Protein AF-A0A4Q3SC53-F1 (afdb_monomer_lite)

Radius of gyration: 25.21 Å; chains: 1; bounding box: 54×47×69 Å

pLDDT: mean 84.74, std 13.93, range [34.12, 98.69]

Secondary structure (DSSP, 8-state):
-EEEEEEEE-SS--HHHHHHHHHHHHHHHTT-EEEEEEEEGGG--SHHHHHHHHHHTT--HHHHHHHHHHHHHH--SEEEEEE-TTTT-THHHHHHHHTT--EEEEE-SSTTT-TTSS-EETTEE--HHHHTTSSHHHHHHTTTTT-HHHHHHHHHHHHHHHHT-HHHHH-SEEEESSHHHHHHHHHTT--GGGEEE---------------SS--EEEES--SGGGTHHHHHHHHTT--S-EEEE---TTTS-SEEEEEEEEEEETTS-EEEESS-GGG-SS----S-EEEETTSBTB-HHHHHHGGGPPTT-EEEEEE-GGGTTTTSPPTTSS--TT--EEEEEEEEEEEEPPPP-

Sequence (358 aa):
MKILIAHNKYRHRGGEDVVFEREAALLAEAGVDVHPYVRDSREIKDLGKKIKVAARLVYSRDEASKFAHILEIERPDLIHVHNYFPLLTPSIFAAAKAADVPVVHTLHNYRLFCANGLMLRNNANCDKCLQERTSLPSLKYGCYQNSRLRTLPVARMIQKNWLSGFLAENVNQFLCITDFAKKIFERAGIPSSQLTVKPNFSPDLGLLYSRDEHAHSIYLGRLSEEKGIRTLVEAWKGFSTPLIFVGDGPMADSGKVVSVKYTGKVLNGGWVDSNIDSTKQFQPHPMDPFEFLSGSQGAIVGMLEGVQKFKKGGKGNLYIPSSLAYGANPRPGGPVKANENLVFYIEVVDVKDLPQQP

Structure (mmCIF, N/CA/C/O backbone):
data_AF-A0A4Q3SC53-F1
#
_entry.id   AF-A0A4Q3SC53-F1
#
loop_
_atom_site.group_PDB
_atom_site.id
_atom_site.type_symbol
_atom_site.label_atom_id
_atom_site.label_alt_id
_atom_site.label_comp_id
_atom_site.label_asym_id
_atom_site.label_entity_id
_atom_site.label_seq_id
_atom_site.pdbx_PDB_ins_code
_atom_site.Cartn_x
_atom_site.Cartn_y
_atom_site.Cartn_z
_atom_site.occupancy
_atom_site.B_iso_or_equiv
_atom_site.auth_seq_id
_atom_site.auth_comp_id
_atom_site.auth_asym_id
_atom_site.auth_atom_id
_atom_site.pdbx_PDB_model_num
ATOM 1 N N . MET A 1 1 ? -26.430 -8.286 8.205 1.00 94.50 1 MET A N 1
ATOM 2 C CA . MET A 1 1 ? -25.165 -7.733 8.719 1.00 94.50 1 MET A CA 1
ATOM 3 C C . MET A 1 1 ? -24.788 -6.552 7.848 1.00 94.50 1 MET A C 1
ATOM 5 O O . MET A 1 1 ? -24.753 -6.719 6.632 1.00 94.50 1 MET A O 1
ATOM 9 N N . LYS A 1 2 ? -24.542 -5.393 8.453 1.00 98.19 2 LYS A N 1
ATOM 10 C CA . LYS A 1 2 ? -24.082 -4.171 7.799 1.00 98.19 2 LYS A CA 1
ATOM 11 C C . LYS A 1 2 ? -22.616 -3.912 8.133 1.00 98.19 2 LYS A C 1
ATOM 13 O O . LYS A 1 2 ? -22.242 -3.909 9.305 1.00 98.19 2 LYS A O 1
ATOM 18 N N . ILE A 1 3 ? -21.795 -3.666 7.116 1.00 98.44 3 ILE A N 1
ATOM 19 C CA . ILE A 1 3 ? -20.369 -3.364 7.264 1.00 98.44 3 ILE A CA 1
ATOM 20 C C . ILE A 1 3 ? -20.082 -1.957 6.757 1.00 98.44 3 ILE A C 1
ATOM 22 O O . ILE A 1 3 ? -20.309 -1.660 5.586 1.00 98.44 3 ILE A O 1
ATOM 26 N N . LEU A 1 4 ? -19.496 -1.116 7.610 1.00 98.44 4 LEU A N 1
ATOM 27 C CA . LEU A 1 4 ? -18.890 0.143 7.182 1.00 98.44 4 LEU A CA 1
ATOM 28 C C . LEU A 1 4 ? -17.424 -0.111 6.807 1.00 98.44 4 LEU A C 1
ATOM 30 O O . LEU A 1 4 ? -16.579 -0.326 7.679 1.00 98.44 4 LEU A O 1
ATOM 34 N N . ILE A 1 5 ? -17.104 -0.093 5.513 1.00 98.19 5 ILE A N 1
ATOM 35 C CA . ILE A 1 5 ? -15.745 -0.346 5.019 1.00 98.19 5 ILE A CA 1
ATOM 36 C C . ILE A 1 5 ? -14.997 0.978 4.811 1.00 98.19 5 ILE A C 1
ATOM 38 O O . ILE A 1 5 ? -15.388 1.818 4.002 1.00 98.19 5 ILE A O 1
ATOM 42 N N . ALA A 1 6 ? -13.918 1.199 5.562 1.00 97.44 6 ALA A N 1
ATOM 43 C CA . ALA A 1 6 ? -13.218 2.480 5.623 1.00 97.44 6 ALA A CA 1
ATOM 44 C C . ALA A 1 6 ? -11.853 2.441 4.922 1.00 97.44 6 ALA A C 1
ATOM 46 O O . ALA A 1 6 ? -11.005 1.586 5.206 1.00 97.44 6 ALA A O 1
ATOM 47 N N . HIS A 1 7 ? -11.602 3.413 4.038 1.00 96.44 7 HIS A N 1
ATOM 48 C CA . HIS A 1 7 ? -10.350 3.481 3.281 1.00 96.44 7 HIS A CA 1
ATOM 49 C C . HIS A 1 7 ? -9.920 4.900 2.926 1.00 96.44 7 HIS A C 1
ATOM 51 O O . HIS A 1 7 ? -10.687 5.726 2.437 1.00 96.44 7 HIS A O 1
ATOM 57 N N . ASN A 1 8 ? -8.637 5.176 3.107 1.00 92.06 8 ASN A N 1
ATOM 58 C CA . ASN A 1 8 ? -8.004 6.379 2.611 1.00 92.06 8 ASN A CA 1
ATOM 59 C C . ASN A 1 8 ? -7.332 6.083 1.261 1.00 92.06 8 ASN A C 1
ATOM 61 O O . ASN A 1 8 ? -6.276 5.445 1.218 1.00 92.06 8 ASN A O 1
ATOM 65 N N . LYS A 1 9 ? -7.881 6.624 0.169 1.00 85.69 9 LYS A N 1
ATOM 66 C CA . LYS A 1 9 ? -7.326 6.451 -1.180 1.00 85.69 9 LYS A CA 1
ATOM 67 C C . LYS A 1 9 ? -5.938 7.069 -1.302 1.00 85.69 9 LYS A C 1
ATOM 69 O O . LYS A 1 9 ? -5.690 8.215 -0.890 1.00 85.69 9 LYS A O 1
ATOM 74 N N . TYR A 1 10 ? -5.026 6.313 -1.904 1.00 74.38 10 TYR A N 1
ATOM 75 C CA . TYR A 1 10 ? -3.717 6.833 -2.275 1.00 74.38 10 TYR A CA 1
ATOM 76 C C . TYR A 1 10 ? -3.829 7.824 -3.432 1.00 74.38 10 TYR A C 1
ATOM 78 O O . TYR A 1 10 ? -4.790 7.843 -4.198 1.00 74.38 10 TYR A O 1
ATOM 86 N N . ARG A 1 11 ? -2.795 8.658 -3.585 1.00 69.06 11 ARG A N 1
ATOM 87 C CA . ARG A 1 11 ? -2.686 9.573 -4.728 1.00 69.06 11 ARG A CA 1
ATOM 88 C C . ARG A 1 11 ? -2.545 8.825 -6.060 1.00 69.06 11 ARG A C 1
ATOM 90 O O . ARG A 1 11 ? -3.027 9.311 -7.076 1.00 69.06 11 ARG A O 1
ATOM 97 N N . HIS A 1 12 ? -1.881 7.671 -6.033 1.00 70.25 12 HIS A N 1
ATOM 98 C CA . HIS A 1 12 ? -1.753 6.751 -7.159 1.00 70.25 12 HIS A CA 1
ATOM 99 C C . HIS A 1 12 ? -2.401 5.436 -6.758 1.00 70.25 12 HIS A C 1
ATOM 101 O O . HIS A 1 12 ? -2.097 4.937 -5.674 1.00 70.25 12 HIS A O 1
ATOM 107 N N . ARG A 1 13 ? -3.259 4.897 -7.625 1.00 77.94 13 ARG A N 1
ATOM 108 C CA . ARG A 1 13 ? -3.954 3.635 -7.378 1.00 77.94 13 ARG A CA 1
ATOM 109 C C . ARG A 1 13 ? -2.932 2.517 -7.168 1.00 77.94 13 ARG A C 1
ATOM 111 O O . ARG A 1 13 ? -2.053 2.320 -8.005 1.00 77.94 13 ARG A O 1
ATOM 118 N N . GLY A 1 14 ? -3.028 1.824 -6.042 1.00 80.56 14 GLY A N 1
ATOM 119 C CA . GLY A 1 14 ? -2.156 0.715 -5.668 1.00 80.56 14 GLY A CA 1
ATOM 120 C C . GLY A 1 14 ? -2.930 -0.570 -5.387 1.00 80.56 14 GLY A C 1
ATOM 121 O O . GLY A 1 14 ? -4.155 -0.613 -5.478 1.00 80.56 14 GLY A O 1
ATOM 122 N N . GLY A 1 15 ? -2.201 -1.622 -5.004 1.00 85.31 15 GLY A N 1
ATOM 123 C CA . GLY A 1 15 ? -2.801 -2.911 -4.645 1.00 85.31 15 GLY A CA 1
ATOM 124 C C . GLY A 1 15 ? -3.806 -2.807 -3.493 1.00 85.31 15 GLY A C 1
ATOM 125 O O . GLY A 1 15 ? -4.833 -3.467 -3.537 1.00 85.31 15 GLY A O 1
ATOM 126 N N . GLU A 1 16 ? -3.566 -1.924 -2.517 1.00 90.12 16 GLU A N 1
ATOM 127 C CA . GLU A 1 16 ? -4.484 -1.709 -1.385 1.00 90.12 16 GLU A CA 1
ATOM 128 C C . GLU A 1 16 ? -5.848 -1.168 -1.838 1.00 90.12 16 GLU A C 1
ATOM 130 O O . GLU A 1 16 ? -6.875 -1.606 -1.327 1.00 90.12 16 GLU A O 1
ATOM 135 N N . ASP A 1 17 ? -5.867 -0.257 -2.823 1.00 90.94 17 ASP A N 1
ATOM 136 C CA . ASP A 1 17 ? -7.112 0.281 -3.386 1.00 90.94 17 ASP A CA 1
ATOM 137 C C . ASP A 1 17 ? -7.890 -0.815 -4.130 1.00 90.94 17 ASP A C 1
ATOM 139 O O . ASP A 1 17 ? -9.104 -0.920 -3.980 1.00 90.94 17 ASP A O 1
ATOM 143 N N . VAL A 1 18 ? -7.187 -1.669 -4.887 1.00 91.75 18 VAL A N 1
ATOM 144 C CA . VAL A 1 18 ? -7.801 -2.802 -5.600 1.00 91.75 18 VAL A CA 1
ATOM 145 C C . VAL A 1 18 ? -8.379 -3.818 -4.618 1.00 91.75 18 VAL A C 1
ATOM 147 O O . VAL A 1 18 ? -9.499 -4.273 -4.815 1.00 91.75 18 VAL A O 1
ATOM 150 N N . VAL A 1 19 ? -7.651 -4.163 -3.552 1.00 94.31 19 VAL A N 1
ATOM 151 C CA . VAL A 1 19 ? -8.145 -5.111 -2.542 1.00 94.31 19 VAL A CA 1
ATOM 152 C C . VAL A 1 19 ? -9.351 -4.537 -1.802 1.00 94.31 19 VAL A C 1
ATOM 154 O O . VAL A 1 19 ? -10.316 -5.260 -1.608 1.00 94.31 19 VAL A O 1
ATOM 157 N N . PHE A 1 20 ? -9.340 -3.250 -1.438 1.00 95.62 20 PHE A N 1
ATOM 158 C CA . PHE A 1 20 ? -10.507 -2.584 -0.847 1.00 95.62 20 PHE A CA 1
ATOM 159 C C . PHE A 1 20 ? -11.748 -2.684 -1.750 1.00 95.62 20 PHE A C 1
ATOM 161 O O . PHE A 1 20 ? -12.807 -3.110 -1.298 1.00 95.62 20 PHE A O 1
ATOM 168 N N . GLU A 1 21 ? -11.610 -2.339 -3.035 1.00 94.62 21 GLU A N 1
ATOM 169 C CA . GLU A 1 21 ? -12.711 -2.398 -4.006 1.00 94.62 21 GLU A CA 1
ATOM 170 C C . GLU A 1 21 ? -13.226 -3.833 -4.197 1.00 94.62 21 GLU A C 1
ATOM 172 O O . GLU A 1 21 ? -14.434 -4.061 -4.248 1.00 94.62 21 GLU A O 1
ATOM 177 N N . ARG A 1 22 ? -12.315 -4.810 -4.282 1.00 94.44 22 ARG A N 1
ATOM 178 C CA . ARG A 1 22 ? -12.665 -6.222 -4.476 1.00 94.44 22 ARG A CA 1
ATOM 179 C C . ARG A 1 22 ? -13.285 -6.855 -3.240 1.00 94.44 22 ARG A C 1
ATOM 181 O O . ARG A 1 22 ? -14.188 -7.664 -3.393 1.00 94.44 22 ARG A O 1
ATOM 188 N N . GLU A 1 23 ? -12.838 -6.487 -2.045 1.00 95.94 23 GLU A N 1
ATOM 189 C CA . GLU A 1 23 ? -13.430 -6.969 -0.794 1.00 95.94 23 GLU A CA 1
ATOM 190 C C . GLU A 1 23 ? -14.851 -6.447 -0.633 1.00 95.94 23 GLU A C 1
ATOM 192 O O . GLU A 1 23 ? -15.758 -7.230 -0.372 1.00 95.94 23 GLU A O 1
ATOM 197 N N . ALA A 1 24 ? -15.060 -5.147 -0.864 1.00 96.31 24 ALA A N 1
ATOM 198 C CA . ALA A 1 24 ? -16.390 -4.556 -0.811 1.00 96.31 24 ALA A CA 1
ATOM 199 C C . ALA A 1 24 ? -17.350 -5.237 -1.800 1.00 96.31 24 ALA A C 1
ATOM 201 O O . ALA A 1 24 ? -18.473 -5.571 -1.429 1.00 96.31 24 ALA A O 1
ATOM 2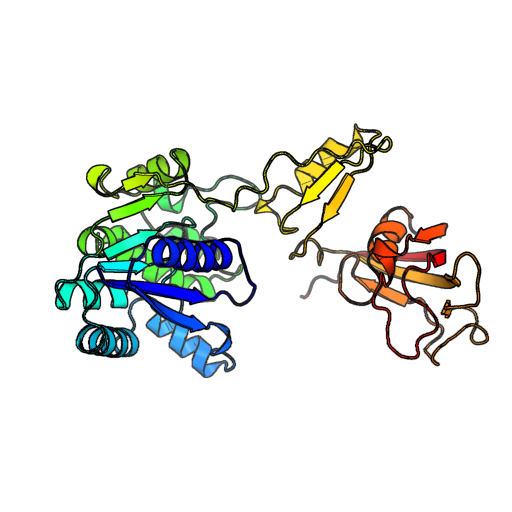02 N N . ALA A 1 25 ? -16.891 -5.484 -3.033 1.00 95.25 25 ALA A N 1
ATOM 203 C CA . ALA A 1 25 ? -17.677 -6.182 -4.046 1.00 95.25 25 ALA A CA 1
ATOM 204 C C . ALA A 1 25 ? -17.991 -7.631 -3.641 1.00 95.25 25 ALA A C 1
ATOM 206 O O . ALA A 1 25 ? -19.149 -8.027 -3.680 1.00 95.25 25 ALA A O 1
ATOM 207 N N . LEU A 1 26 ? -16.991 -8.393 -3.188 1.00 95.12 26 LEU A N 1
ATOM 208 C CA . LEU A 1 26 ? -17.166 -9.798 -2.810 1.00 95.12 26 LEU A CA 1
ATOM 209 C C . LEU A 1 26 ? -18.128 -9.964 -1.623 1.00 95.12 26 LEU A C 1
ATOM 211 O O . LEU A 1 26 ? -18.957 -10.869 -1.612 1.00 95.12 26 LEU A O 1
ATOM 215 N N . LEU A 1 27 ? -18.043 -9.076 -0.629 1.00 95.94 27 LEU A N 1
ATOM 216 C CA . LEU A 1 27 ? -18.966 -9.057 0.506 1.00 95.94 27 LEU A CA 1
ATOM 217 C C . LEU A 1 27 ? -20.397 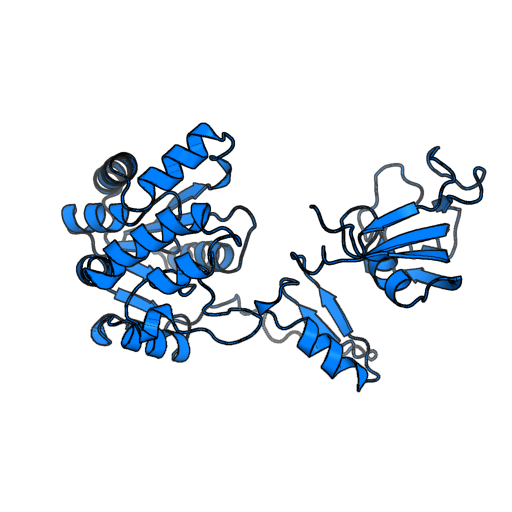-8.720 0.062 1.00 95.94 27 LEU A C 1
ATOM 219 O O . LEU A 1 27 ? -21.340 -9.384 0.492 1.00 95.94 27 LEU A O 1
ATOM 223 N N . ALA A 1 28 ? -20.560 -7.731 -0.820 1.00 96.62 28 ALA A N 1
ATOM 224 C CA . ALA A 1 28 ? -21.866 -7.369 -1.365 1.00 96.62 28 ALA A CA 1
ATOM 225 C C . ALA A 1 28 ? -22.478 -8.503 -2.209 1.00 96.62 28 ALA A C 1
ATOM 227 O O . ALA A 1 28 ? -23.660 -8.807 -2.060 1.00 96.62 28 ALA A O 1
ATOM 228 N N . GLU A 1 29 ? -21.676 -9.178 -3.039 1.00 95.44 29 GLU A N 1
ATOM 229 C CA . GLU A 1 29 ? -22.082 -10.366 -3.809 1.00 95.44 29 GLU A CA 1
ATOM 230 C C . GLU A 1 29 ? -22.521 -11.523 -2.898 1.00 95.44 29 GLU A C 1
ATOM 232 O O . GLU A 1 29 ? -23.449 -12.258 -3.232 1.00 95.44 29 GLU A O 1
ATOM 237 N N . ALA A 1 30 ? -21.915 -11.648 -1.716 1.00 95.94 30 ALA A N 1
ATOM 238 C CA . ALA A 1 30 ? -22.320 -12.600 -0.684 1.00 95.94 30 ALA A CA 1
ATOM 239 C C . ALA A 1 30 ? -23.562 -12.159 0.127 1.00 95.94 30 ALA A C 1
ATOM 241 O O . ALA A 1 30 ? -23.948 -12.843 1.076 1.00 95.94 30 ALA A O 1
ATOM 242 N N . GLY A 1 31 ? -24.195 -11.032 -0.220 1.00 97.06 31 GLY A N 1
ATOM 243 C CA . GLY A 1 31 ? -25.408 -10.526 0.429 1.00 97.06 31 GLY A CA 1
ATOM 244 C C . GLY A 1 31 ? -25.171 -9.708 1.704 1.00 97.06 31 GLY A C 1
ATOM 245 O O . GLY A 1 31 ? -26.109 -9.489 2.471 1.00 97.06 31 GLY A O 1
ATOM 246 N N . VAL A 1 32 ? -23.939 -9.259 1.960 1.00 98.06 32 VAL A N 1
ATOM 247 C CA . VAL A 1 32 ? -23.627 -8.345 3.070 1.00 98.06 32 VAL A CA 1
ATOM 248 C C . VAL A 1 32 ? -23.952 -6.905 2.664 1.00 98.06 32 VAL A C 1
ATOM 250 O O . VAL A 1 32 ? -23.633 -6.477 1.558 1.00 98.06 32 VAL A O 1
ATOM 253 N N . ASP A 1 33 ? -24.554 -6.130 3.567 1.00 97.94 33 ASP A N 1
ATOM 254 C CA . ASP A 1 33 ? -24.859 -4.715 3.326 1.00 97.94 33 ASP A CA 1
ATOM 255 C C . ASP A 1 33 ? -23.596 -3.860 3.546 1.00 97.94 33 ASP A C 1
ATOM 257 O O . ASP A 1 33 ? -23.226 -3.558 4.683 1.00 97.94 33 ASP A O 1
ATOM 261 N N . VAL A 1 34 ? -22.872 -3.538 2.469 1.00 98.19 34 VAL A N 1
ATOM 262 C CA . VAL A 1 34 ? -21.554 -2.879 2.523 1.00 98.19 34 VAL A CA 1
ATOM 263 C C . VAL A 1 34 ? -21.656 -1.388 2.202 1.00 98.19 34 VAL A C 1
ATOM 265 O O . VAL A 1 34 ? -22.012 -0.998 1.093 1.00 98.19 34 VAL A O 1
ATOM 268 N N . HIS A 1 35 ? -21.231 -0.551 3.148 1.00 97.56 35 HIS A N 1
ATOM 269 C CA . HIS A 1 35 ? -21.248 0.909 3.044 1.00 97.56 35 HIS A CA 1
ATOM 270 C C . HIS A 1 35 ? -19.815 1.458 3.033 1.00 97.56 35 HIS A C 1
ATOM 272 O O . HIS A 1 35 ? -19.102 1.332 4.030 1.00 97.56 35 HIS A O 1
ATOM 278 N N . PRO A 1 36 ? -19.329 2.045 1.926 1.00 96.31 36 PRO A N 1
ATOM 279 C CA . PRO A 1 36 ? -17.963 2.552 1.850 1.00 96.31 36 PRO A CA 1
ATOM 280 C C . PRO A 1 36 ? -17.814 3.957 2.455 1.00 96.31 36 PRO A C 1
ATOM 282 O O . PRO A 1 36 ? -18.439 4.912 2.001 1.00 96.31 36 PRO A O 1
ATOM 285 N N . TYR A 1 37 ? -16.881 4.119 3.397 1.00 95.31 37 TYR A N 1
ATOM 286 C CA . TYR A 1 37 ? -16.407 5.421 3.875 1.00 95.31 37 TYR A CA 1
ATOM 287 C C . TYR A 1 37 ? -15.000 5.714 3.347 1.00 95.31 37 TYR A C 1
ATOM 289 O O . TYR A 1 37 ? -13.997 5.185 3.837 1.00 95.31 37 TYR A O 1
ATOM 297 N N . VAL A 1 38 ? -14.912 6.570 2.326 1.00 92.38 38 VAL A N 1
ATOM 298 C CA . VAL A 1 38 ? -13.657 6.833 1.612 1.00 92.38 38 VAL A CA 1
ATOM 299 C C . VAL A 1 38 ? -13.212 8.281 1.758 1.00 92.38 38 VAL A C 1
ATOM 301 O O . VAL A 1 38 ? -13.980 9.208 1.519 1.00 92.38 38 VAL A O 1
ATOM 304 N N . ARG A 1 39 ? -11.927 8.478 2.067 1.00 87.38 39 ARG A N 1
ATOM 305 C CA . ARG A 1 39 ? -11.269 9.794 2.049 1.00 87.38 39 ARG A CA 1
ATOM 306 C C . ARG A 1 39 ? -10.207 9.859 0.967 1.00 87.38 39 ARG A C 1
ATOM 308 O O . ARG A 1 39 ? -9.466 8.897 0.769 1.00 87.38 39 ARG A O 1
ATOM 315 N N . ASP A 1 40 ? -10.114 10.991 0.272 1.00 77.38 40 ASP A N 1
ATOM 316 C CA . ASP A 1 40 ? -9.187 11.153 -0.846 1.00 77.38 40 ASP A CA 1
ATOM 317 C C . ASP A 1 40 ? -8.016 12.078 -0.496 1.00 77.38 40 ASP A C 1
ATOM 319 O O . ASP A 1 40 ? -8.169 13.276 -0.250 1.00 77.38 40 ASP A O 1
ATOM 323 N N . SER A 1 41 ? -6.798 11.534 -0.545 1.00 66.44 41 SER A N 1
ATOM 324 C CA . SER A 1 41 ? -5.569 12.297 -0.295 1.00 66.44 41 SER A CA 1
ATOM 325 C C . SER A 1 41 ? -5.345 13.446 -1.300 1.00 66.44 41 SER A C 1
ATOM 327 O O . SER A 1 41 ? -4.552 14.351 -1.028 1.00 66.44 41 SER A O 1
ATOM 329 N N . ARG A 1 42 ? -6.027 13.444 -2.457 1.00 59.66 42 ARG A N 1
ATOM 330 C CA . ARG A 1 42 ? -5.994 14.515 -3.473 1.00 59.66 42 ARG A CA 1
ATOM 331 C C . ARG A 1 42 ? -6.698 15.800 -3.021 1.00 59.66 42 ARG A C 1
ATOM 333 O O . ARG A 1 42 ? -6.489 16.846 -3.635 1.00 59.66 42 ARG A O 1
ATOM 340 N N . GLU A 1 43 ? -7.453 15.765 -1.920 1.00 55.56 43 GLU A N 1
ATOM 341 C CA . GLU A 1 43 ? -8.023 16.952 -1.258 1.00 55.56 43 GLU A CA 1
ATOM 342 C C . GLU A 1 43 ? -6.934 17.900 -0.698 1.00 55.56 43 GLU A C 1
ATOM 344 O O . GLU A 1 43 ? -7.184 19.085 -0.445 1.00 55.56 43 GLU A O 1
ATOM 349 N N . ILE A 1 44 ? -5.694 17.416 -0.541 1.00 59.47 44 ILE A N 1
ATOM 350 C CA . ILE A 1 44 ? -4.561 18.159 0.031 1.00 59.47 44 ILE A CA 1
ATOM 351 C C . ILE A 1 44 ? -3.795 18.927 -1.066 1.00 59.47 44 ILE A C 1
ATOM 353 O O . ILE A 1 44 ? -2.652 18.608 -1.401 1.00 59.47 44 ILE A O 1
ATOM 357 N N . LYS A 1 45 ? -4.419 19.959 -1.646 1.00 52.41 45 LYS A N 1
ATOM 358 C CA . LYS A 1 45 ? -3.785 20.784 -2.700 1.00 52.41 45 LYS A CA 1
ATOM 359 C C . LYS A 1 45 ? -2.879 21.905 -2.163 1.00 52.41 45 LYS A C 1
ATOM 361 O O . LYS A 1 45 ? -1.907 22.264 -2.816 1.00 52.41 45 LYS A O 1
ATOM 366 N N . ASP A 1 46 ? -3.146 22.403 -0.956 1.00 65.12 46 ASP A N 1
ATOM 367 C CA . ASP A 1 46 ? -2.531 23.619 -0.395 1.00 65.12 46 ASP A CA 1
ATOM 368 C C . ASP A 1 46 ? -1.442 23.309 0.659 1.00 65.12 46 ASP A C 1
ATOM 370 O O . ASP A 1 46 ? -1.580 22.378 1.458 1.00 65.12 46 ASP A O 1
ATOM 374 N N . LEU A 1 47 ? -0.367 24.104 0.684 1.00 59.84 47 LEU A N 1
ATOM 375 C CA . LEU A 1 47 ? 0.714 24.046 1.671 1.00 59.84 47 LEU A CA 1
ATOM 376 C C . LEU A 1 47 ? 0.203 24.230 3.113 1.00 59.84 47 LEU A C 1
ATOM 378 O O . LEU A 1 47 ? 0.610 23.475 3.998 1.00 59.84 47 LEU A O 1
ATOM 382 N N . GLY A 1 48 ? -0.751 25.138 3.348 1.00 62.94 48 GLY A N 1
ATOM 383 C CA . GLY A 1 48 ? -1.366 25.323 4.670 1.00 62.94 48 GLY A CA 1
ATOM 384 C C . GLY A 1 48 ? -2.167 24.094 5.117 1.00 62.94 48 GLY A C 1
ATOM 385 O O . GLY A 1 48 ? -2.093 23.657 6.271 1.00 62.94 48 GLY A O 1
ATOM 386 N N . LYS A 1 49 ? -2.864 23.445 4.174 1.00 67.56 49 LYS A N 1
ATOM 387 C CA . LYS A 1 49 ? -3.568 22.178 4.423 1.00 67.56 49 LYS A CA 1
ATOM 388 C C . LYS A 1 49 ? -2.593 21.030 4.708 1.00 67.56 49 LYS A C 1
ATOM 390 O O . LYS A 1 49 ? -2.892 20.212 5.572 1.00 67.56 49 LYS A O 1
ATOM 395 N N . LYS A 1 50 ? -1.415 20.983 4.071 1.00 69.69 50 LYS A N 1
ATOM 396 C CA . LYS A 1 50 ? -0.375 19.966 4.352 1.00 69.69 50 LYS A CA 1
ATOM 397 C C . LYS A 1 50 ? 0.143 20.046 5.788 1.00 69.69 50 LYS A C 1
ATOM 399 O O . LYS A 1 50 ? 0.252 19.011 6.441 1.00 69.69 50 LYS A O 1
ATOM 404 N N . ILE A 1 51 ? 0.406 21.253 6.294 1.00 71.69 51 ILE A N 1
ATOM 405 C CA . ILE A 1 51 ? 0.837 21.463 7.688 1.00 71.69 51 ILE A CA 1
ATOM 406 C C . ILE A 1 51 ? -0.267 21.016 8.654 1.00 71.69 51 ILE A C 1
ATOM 408 O O . ILE A 1 51 ? -0.009 20.280 9.606 1.00 71.69 51 ILE A O 1
ATOM 412 N N . LYS A 1 52 ? -1.521 21.385 8.368 1.00 74.25 52 LYS A N 1
ATOM 413 C CA . LYS A 1 52 ? -2.681 20.982 9.174 1.00 74.25 52 LYS A CA 1
ATOM 414 C C . LYS A 1 52 ? -2.875 19.461 9.204 1.00 74.25 52 LYS A C 1
ATOM 416 O O . LYS A 1 52 ? -3.152 18.907 10.264 1.00 74.25 52 LYS A O 1
ATOM 421 N N . VAL A 1 53 ? -2.706 18.782 8.067 1.00 76.06 53 VAL A N 1
ATOM 422 C CA . VAL A 1 53 ? -2.759 17.311 7.978 1.00 76.06 53 VAL A CA 1
ATOM 423 C C . VAL A 1 53 ? -1.624 16.678 8.781 1.00 76.06 53 VAL A C 1
ATOM 425 O O . VAL A 1 53 ? -1.878 15.769 9.564 1.00 76.06 53 VAL A O 1
ATOM 428 N N . ALA A 1 54 ? -0.397 17.193 8.666 1.00 78.75 54 ALA A N 1
ATOM 429 C CA . ALA A 1 54 ? 0.739 16.709 9.449 1.00 78.75 54 ALA A CA 1
ATOM 430 C C . ALA A 1 54 ? 0.493 16.822 10.964 1.00 78.75 54 ALA A C 1
ATOM 432 O O . ALA A 1 54 ? 0.752 15.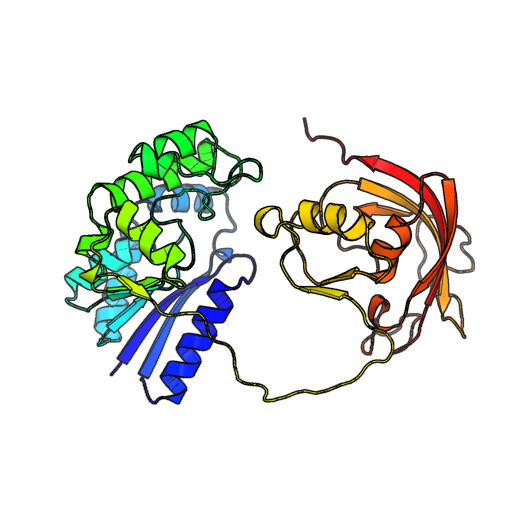870 11.698 1.00 78.75 54 ALA A O 1
ATOM 433 N N . ALA A 1 55 ? -0.065 17.944 11.429 1.00 79.06 55 ALA A N 1
ATOM 434 C CA . ALA A 1 55 ? -0.396 18.144 12.840 1.00 79.06 55 ALA A CA 1
ATOM 435 C C . ALA A 1 55 ? -1.506 17.196 13.336 1.00 79.06 55 ALA A C 1
ATOM 437 O O . ALA A 1 55 ? -1.470 16.734 14.475 1.00 79.06 55 ALA A O 1
ATOM 438 N N . ARG A 1 56 ? -2.483 16.883 12.476 1.00 86.00 56 ARG A N 1
ATOM 439 C CA . ARG A 1 56 ? -3.625 16.009 12.793 1.00 86.00 56 ARG A CA 1
ATOM 440 C C . ARG A 1 56 ? -3.322 14.521 12.663 1.00 86.00 56 ARG A C 1
ATOM 442 O O . ARG A 1 56 ? -4.089 13.717 13.173 1.00 86.00 56 ARG A O 1
ATOM 449 N N . LEU A 1 57 ? -2.208 14.152 12.034 1.00 87.94 57 LEU A N 1
ATOM 450 C CA . LEU A 1 57 ? -1.873 12.765 11.717 1.00 87.94 57 LEU A CA 1
ATOM 451 C C . LEU A 1 57 ? -1.853 11.839 12.941 1.00 87.94 57 LEU A C 1
ATOM 453 O O . LEU A 1 57 ? -2.242 10.679 12.857 1.00 87.94 57 LEU A O 1
ATOM 457 N N . VAL A 1 58 ? -1.404 12.360 14.086 1.00 87.19 58 VAL A N 1
ATOM 458 C CA . VAL A 1 58 ? -1.355 11.601 15.342 1.00 87.19 58 VAL A CA 1
ATOM 459 C C . VAL A 1 58 ? -2.762 11.261 15.836 1.00 87.19 58 VAL A C 1
ATOM 461 O O . VAL A 1 58 ? -2.968 10.163 16.349 1.00 87.19 58 VAL A O 1
ATOM 464 N N . TYR A 1 59 ? -3.693 12.213 15.720 1.00 89.50 59 TYR A N 1
ATOM 465 C CA . TYR A 1 59 ? -5.100 12.083 16.092 1.00 89.50 59 TYR A CA 1
ATOM 466 C C . TYR A 1 59 ? -5.899 13.294 15.579 1.00 89.50 59 TYR A C 1
ATOM 468 O O . TYR A 1 59 ? -5.602 14.434 15.957 1.00 89.50 59 TYR A O 1
ATOM 476 N N . SER A 1 60 ? -6.945 13.069 14.780 1.00 92.56 60 SER A N 1
ATOM 477 C CA . SER A 1 60 ? -7.811 14.136 14.267 1.00 92.56 60 SER A CA 1
ATOM 478 C C . SER A 1 60 ? -9.161 14.170 14.989 1.00 92.56 60 SER A C 1
ATOM 480 O O . SER A 1 60 ? -10.023 13.335 14.747 1.00 92.56 60 SER A O 1
ATOM 482 N N . ARG A 1 61 ? -9.394 15.176 15.848 1.00 91.38 61 ARG A N 1
ATOM 483 C CA . ARG A 1 61 ? -10.700 15.347 16.530 1.00 91.38 61 ARG A CA 1
ATOM 484 C C . ARG A 1 61 ? -11.852 15.590 15.552 1.00 91.38 61 ARG A C 1
ATOM 486 O O . ARG A 1 61 ? -12.918 15.025 15.719 1.00 91.38 61 ARG A O 1
ATOM 493 N N . ASP A 1 62 ? -11.596 16.398 14.526 1.00 90.50 62 ASP A N 1
ATOM 494 C CA . ASP A 1 62 ? -12.542 16.673 13.436 1.00 90.50 62 ASP A CA 1
ATOM 495 C C . ASP A 1 62 ? -12.953 15.383 12.714 1.00 90.50 62 ASP A C 1
ATOM 497 O O . ASP A 1 62 ? -14.124 15.186 12.413 1.00 90.50 62 ASP A O 1
ATOM 501 N N . GLU A 1 63 ? -11.999 14.475 12.494 1.00 93.19 63 GLU A N 1
ATOM 502 C CA . GLU A 1 63 ? -12.302 13.189 11.870 1.00 93.19 63 GLU A CA 1
ATOM 503 C C . GLU A 1 63 ? -13.026 12.239 12.819 1.00 93.19 63 GLU A C 1
ATOM 505 O O . GLU A 1 63 ? -13.950 11.557 12.395 1.00 93.19 63 GLU A O 1
ATOM 510 N N . ALA A 1 64 ? -12.654 12.232 14.102 1.00 94.62 64 ALA A N 1
ATOM 511 C CA . ALA A 1 64 ? -13.358 11.467 15.127 1.00 94.62 64 ALA A CA 1
ATOM 512 C C . ALA A 1 64 ? -14.848 11.836 15.172 1.00 94.62 64 ALA A C 1
ATOM 514 O O . ALA A 1 64 ? -15.693 10.950 15.148 1.00 94.62 64 ALA A O 1
ATOM 515 N N . SER A 1 65 ? -15.166 13.136 15.191 1.00 94.75 65 SER A N 1
ATOM 516 C CA . SER A 1 65 ? -16.549 13.624 15.229 1.00 94.75 65 SER A CA 1
ATOM 517 C C . SER A 1 65 ? -17.324 13.289 13.955 1.00 94.75 65 SER A C 1
ATOM 519 O O . SER A 1 65 ? -18.465 12.848 14.043 1.00 94.75 65 SER A O 1
ATOM 521 N N . LYS A 1 66 ? -16.710 13.449 12.774 1.00 94.62 66 LYS A N 1
ATOM 522 C CA . LYS A 1 66 ? -17.337 13.065 11.497 1.00 94.62 66 LYS A CA 1
ATOM 523 C C . LYS A 1 66 ? -17.627 11.573 11.438 1.00 94.62 66 LYS A C 1
ATOM 525 O O . LYS A 1 66 ? -18.721 11.181 11.054 1.00 94.62 66 LYS A O 1
ATOM 530 N N . PHE A 1 67 ? -16.656 10.756 11.835 1.00 96.88 67 PHE A N 1
ATOM 531 C CA . PHE A 1 67 ? -16.811 9.311 11.831 1.00 96.88 67 PHE A CA 1
ATOM 532 C C . PHE A 1 67 ? -17.866 8.863 12.846 1.00 96.88 67 PHE A C 1
ATOM 534 O O . PHE A 1 67 ? -18.725 8.071 12.491 1.00 96.88 67 PHE A O 1
ATOM 541 N N . ALA A 1 68 ? -17.881 9.429 14.058 1.00 97.19 68 ALA A N 1
ATOM 542 C CA . ALA A 1 68 ? -18.916 9.153 15.056 1.00 97.19 68 ALA A CA 1
ATOM 543 C C . ALA A 1 68 ? -20.329 9.465 14.533 1.00 97.19 68 ALA A C 1
ATOM 545 O O . ALA A 1 68 ? -21.218 8.631 14.653 1.00 97.19 68 ALA A O 1
ATOM 546 N N . HIS A 1 69 ? -20.514 10.608 13.866 1.00 96.81 69 HIS A N 1
ATOM 547 C CA . HIS A 1 69 ? -21.799 10.957 13.258 1.00 96.81 69 HIS A CA 1
ATOM 548 C C . HIS A 1 69 ? -22.237 9.953 12.179 1.00 96.81 69 HIS A C 1
ATOM 550 O O . HIS A 1 69 ? -23.408 9.594 12.089 1.00 96.81 69 HIS A O 1
ATOM 556 N N . ILE A 1 70 ? -21.290 9.447 11.383 1.00 96.50 70 ILE A N 1
ATOM 557 C CA . ILE A 1 70 ? -21.569 8.385 10.408 1.00 96.50 70 ILE A CA 1
ATOM 558 C C . ILE A 1 70 ? -21.989 7.098 11.118 1.00 96.50 70 ILE A C 1
ATOM 560 O O . ILE A 1 70 ? -22.935 6.460 10.675 1.00 96.50 70 ILE A O 1
ATOM 564 N N . LEU A 1 71 ? -21.348 6.725 12.230 1.00 97.81 71 LEU A N 1
ATOM 565 C CA . LEU A 1 71 ? -21.736 5.536 12.998 1.00 97.81 71 LEU A CA 1
ATOM 566 C C . LEU A 1 71 ? -23.155 5.651 13.580 1.00 97.81 71 LEU A C 1
ATOM 568 O O . LEU A 1 71 ? -23.877 4.658 13.598 1.00 97.81 71 LEU A O 1
ATOM 572 N N . GLU A 1 72 ? -23.584 6.847 13.991 1.00 96.88 72 GLU A N 1
ATOM 573 C CA . GLU A 1 72 ? -24.949 7.101 14.481 1.00 96.88 72 GLU A CA 1
ATOM 574 C C . GLU A 1 72 ? -26.021 6.925 13.392 1.00 96.88 72 GLU A C 1
ATOM 576 O O . GLU A 1 72 ? -27.112 6.413 13.674 1.00 96.88 72 GLU A O 1
ATOM 581 N N . ILE A 1 73 ? -25.709 7.354 12.162 1.00 96.06 73 ILE A N 1
ATOM 582 C CA . ILE A 1 73 ? -26.601 7.274 10.998 1.00 96.06 73 ILE A CA 1
ATOM 583 C C . ILE A 1 73 ? -26.611 5.858 10.426 1.00 96.06 73 ILE A C 1
ATOM 585 O O . ILE A 1 73 ? -27.670 5.251 10.280 1.00 96.06 73 ILE A O 1
ATOM 589 N N . GLU A 1 74 ? -25.430 5.332 10.105 1.00 96.50 74 GLU A N 1
ATOM 590 C CA . GLU A 1 74 ? -25.291 4.063 9.399 1.00 96.50 74 GLU A CA 1
ATOM 591 C C . GLU A 1 74 ? -25.592 2.871 10.299 1.00 96.50 74 GLU A C 1
ATOM 593 O O . GLU A 1 74 ? -26.144 1.880 9.822 1.00 96.50 74 GLU A O 1
ATOM 598 N N . ARG A 1 75 ? -25.263 2.965 11.595 1.00 97.31 75 ARG A N 1
ATOM 599 C CA . ARG A 1 75 ? -25.392 1.881 12.583 1.00 97.31 75 ARG A CA 1
ATOM 600 C C . ARG A 1 75 ? -24.847 0.541 12.058 1.00 97.31 75 ARG A C 1
ATOM 602 O O . ARG A 1 75 ? -25.605 -0.424 11.951 1.00 97.31 75 ARG A O 1
ATOM 609 N N . PRO A 1 76 ? -23.566 0.480 11.648 1.00 98.38 76 PRO A N 1
ATOM 610 C CA . PRO A 1 76 ? -22.979 -0.755 11.147 1.00 98.38 76 PRO A CA 1
ATOM 611 C C . PRO A 1 76 ? -22.798 -1.781 12.272 1.00 98.38 76 PRO A C 1
ATOM 613 O O . PRO A 1 76 ? -22.477 -1.419 13.401 1.00 98.38 76 PRO A O 1
ATOM 616 N N . ASP A 1 77 ? -22.920 -3.065 11.935 1.00 98.50 77 ASP A N 1
ATOM 617 C CA . ASP A 1 77 ? -22.613 -4.176 12.845 1.00 98.50 77 ASP A CA 1
ATOM 618 C C . ASP A 1 77 ? -21.094 -4.387 12.987 1.00 98.50 77 ASP A C 1
ATOM 620 O O . ASP A 1 77 ? -20.625 -4.984 13.952 1.00 98.50 77 ASP A O 1
ATOM 624 N N . LEU A 1 78 ? -20.317 -3.940 11.993 1.00 98.44 78 LEU A N 1
ATOM 625 C CA . LEU A 1 78 ? -18.866 -4.093 11.929 1.00 98.44 78 LEU A CA 1
ATOM 626 C C . LEU A 1 78 ? -18.237 -2.960 11.114 1.00 98.44 78 LEU A C 1
ATOM 628 O O . LEU A 1 78 ? -18.767 -2.545 10.082 1.00 98.44 78 LEU A O 1
ATOM 632 N N . ILE A 1 79 ? -17.051 -2.513 11.522 1.00 98.69 79 ILE A N 1
ATOM 633 C CA . ILE A 1 79 ? -16.212 -1.615 10.725 1.00 98.69 79 ILE A CA 1
ATOM 634 C C . ILE A 1 79 ? -15.019 -2.395 10.180 1.00 98.69 79 ILE A C 1
ATOM 636 O O . ILE A 1 79 ? -14.289 -3.036 10.936 1.00 98.69 79 ILE A O 1
ATOM 640 N N . HIS A 1 80 ? -14.773 -2.297 8.874 1.00 98.62 80 HIS A N 1
ATOM 641 C CA . HIS A 1 80 ? -13.619 -2.927 8.232 1.00 98.62 80 HIS A CA 1
ATOM 642 C C . HIS A 1 80 ? -12.680 -1.873 7.640 1.00 98.62 80 HIS A C 1
ATOM 644 O O . HIS A 1 80 ? -12.982 -1.225 6.644 1.00 98.62 80 HIS A O 1
ATOM 650 N N . VAL A 1 81 ? -11.519 -1.676 8.265 1.00 98.31 81 VAL A N 1
ATOM 651 C CA . VAL A 1 81 ? -10.542 -0.650 7.875 1.00 98.31 81 VAL A CA 1
ATOM 652 C C . VAL A 1 81 ? -9.454 -1.248 6.983 1.00 98.31 81 VAL A C 1
ATOM 654 O O . VAL A 1 81 ? -8.769 -2.189 7.385 1.00 98.31 81 VAL A O 1
ATOM 657 N N . HIS A 1 82 ? -9.218 -0.658 5.809 1.00 97.19 82 HIS A N 1
ATOM 658 C CA . HIS A 1 82 ? -8.107 -1.033 4.918 1.00 97.19 82 HIS A CA 1
ATOM 659 C C . HIS A 1 82 ? -6.916 -0.080 5.048 1.00 97.19 82 HIS A C 1
ATOM 661 O O . HIS A 1 82 ? -5.774 -0.511 5.171 1.00 97.19 82 HIS A O 1
ATOM 667 N N . ASN A 1 83 ? -7.158 1.228 5.092 1.00 94.44 83 ASN A N 1
ATOM 668 C CA . ASN A 1 83 ? -6.096 2.213 5.270 1.00 94.44 83 ASN A CA 1
ATOM 669 C C . ASN A 1 83 ? -6.641 3.445 5.982 1.00 94.44 83 ASN A C 1
ATOM 671 O O . ASN A 1 83 ? -7.481 4.148 5.431 1.00 94.44 83 ASN A O 1
ATOM 675 N N . TYR A 1 84 ? -6.127 3.754 7.171 1.00 93.81 84 TYR A N 1
ATOM 676 C CA . TYR A 1 84 ? -6.524 4.956 7.905 1.00 93.81 84 TYR A CA 1
ATOM 677 C C . TYR A 1 84 ? -5.611 6.170 7.635 1.00 93.81 84 TYR A C 1
ATOM 679 O O . TYR A 1 84 ? -5.856 7.268 8.131 1.00 93.81 84 TYR A O 1
ATOM 687 N N . PHE A 1 85 ? -4.530 6.023 6.868 1.00 91.88 85 PHE A N 1
ATOM 688 C CA . PHE A 1 85 ? -3.551 7.090 6.670 1.00 91.88 85 PHE A CA 1
ATOM 689 C C . PHE A 1 85 ? -3.712 7.807 5.319 1.00 91.88 85 PHE A C 1
ATOM 691 O O . PHE A 1 85 ? -3.786 7.117 4.302 1.00 91.88 85 PHE A O 1
ATOM 698 N N . PRO A 1 86 ? -3.573 9.153 5.250 1.00 89.50 86 PRO A N 1
ATOM 699 C CA . PRO A 1 86 ? -3.273 10.069 6.356 1.00 89.50 86 PRO A CA 1
ATOM 700 C C . PRO A 1 86 ? -4.498 10.795 6.926 1.00 89.50 86 PRO A C 1
ATOM 702 O O . PRO A 1 86 ? -4.334 11.513 7.908 1.00 89.50 86 PRO A O 1
ATOM 705 N N . LEU A 1 87 ? -5.683 10.687 6.309 1.00 89.38 87 LEU A N 1
ATOM 706 C CA . LEU A 1 87 ? -6.821 11.557 6.636 1.00 89.38 87 LEU A CA 1
ATOM 707 C C . LEU A 1 87 ? -7.753 10.990 7.706 1.00 89.38 87 LEU A C 1
ATOM 709 O O . LEU A 1 87 ? -8.211 11.765 8.540 1.00 89.38 87 LEU A O 1
ATOM 713 N N . LEU A 1 88 ? -8.011 9.677 7.701 1.00 91.62 88 LEU A N 1
ATOM 714 C CA . LEU A 1 88 ? -8.865 9.039 8.712 1.00 91.62 88 LEU A CA 1
ATOM 715 C C . LEU A 1 88 ? -8.200 9.089 10.102 1.00 91.62 88 LEU A C 1
ATOM 717 O O . LEU A 1 88 ? -8.822 9.417 11.108 1.00 91.62 88 LEU A O 1
ATOM 721 N N . THR A 1 89 ? -6.882 8.880 10.139 1.00 93.44 89 THR A N 1
ATOM 722 C CA . THR A 1 89 ? -6.031 8.843 11.339 1.00 93.44 89 THR A CA 1
ATOM 723 C C . THR A 1 89 ? -6.468 7.770 12.352 1.00 93.44 89 THR A C 1
ATOM 725 O O . THR A 1 89 ? -7.517 7.151 12.201 1.00 93.44 89 THR A O 1
ATOM 728 N N . PRO A 1 90 ? -5.691 7.512 13.416 1.00 94.88 90 PRO A N 1
ATOM 729 C CA . PRO A 1 90 ? -6.090 6.551 14.447 1.00 94.88 90 PRO A CA 1
ATOM 730 C C . PRO A 1 90 ? -7.381 6.912 15.204 1.00 94.88 90 PRO A C 1
ATOM 732 O O . PRO A 1 90 ? -7.917 6.086 15.937 1.00 94.88 90 PRO A O 1
ATOM 735 N N . SER A 1 91 ? -7.909 8.128 15.036 1.00 95.44 91 SER A N 1
ATOM 736 C CA . SER A 1 91 ? -9.126 8.571 15.718 1.00 95.44 91 SER A CA 1
ATOM 737 C C . SER A 1 91 ? -10.383 7.791 15.344 1.00 95.44 91 SER A C 1
ATOM 739 O O . SER A 1 91 ? -11.289 7.715 16.169 1.00 95.44 91 SER A O 1
ATOM 741 N N . ILE A 1 92 ? -10.449 7.196 14.147 1.00 97.19 92 ILE A N 1
ATOM 742 C CA . ILE A 1 92 ? -11.611 6.382 13.755 1.00 97.19 92 ILE A CA 1
ATOM 743 C C . ILE A 1 92 ? -11.756 5.125 14.622 1.00 97.19 92 ILE A C 1
ATOM 745 O O . ILE A 1 92 ? -12.874 4.704 14.891 1.00 97.19 92 ILE A O 1
ATOM 749 N N . PHE A 1 93 ? -10.646 4.575 15.131 1.00 97.50 93 PHE A N 1
ATOM 750 C CA . PHE A 1 93 ? -10.671 3.420 16.031 1.00 97.50 93 PHE A CA 1
ATOM 751 C C . PHE A 1 93 ? -11.211 3.800 17.414 1.00 97.50 93 PHE A C 1
ATOM 753 O O . PHE A 1 93 ? -12.015 3.073 17.986 1.00 97.50 93 PHE A O 1
ATOM 760 N N . ALA A 1 94 ? -10.834 4.979 17.924 1.00 96.00 94 ALA A N 1
ATOM 761 C CA . ALA A 1 94 ? -11.387 5.498 19.176 1.00 96.00 94 ALA A CA 1
ATOM 762 C C . ALA A 1 94 ? -12.890 5.801 19.057 1.00 96.00 94 ALA A C 1
ATOM 764 O O . ALA A 1 94 ? -13.644 5.512 19.980 1.00 96.00 94 ALA A O 1
ATOM 765 N N . ALA A 1 95 ? -13.327 6.364 17.925 1.00 97.38 95 ALA A N 1
ATOM 766 C CA . ALA A 1 95 ? -14.742 6.612 17.658 1.00 97.38 95 ALA A CA 1
ATOM 767 C C . ALA A 1 95 ? -15.545 5.303 17.552 1.00 97.38 95 ALA A C 1
ATOM 769 O O . ALA A 1 95 ? -16.616 5.210 18.140 1.00 97.38 95 ALA A O 1
ATOM 770 N N . ALA A 1 96 ? -15.001 4.278 16.886 1.00 98.19 96 ALA A N 1
ATOM 771 C CA . ALA A 1 96 ? -15.605 2.948 16.823 1.00 98.19 96 ALA A CA 1
ATOM 772 C C . ALA A 1 96 ? -15.777 2.318 18.213 1.00 98.19 96 ALA A C 1
ATOM 774 O O . ALA A 1 96 ? -16.868 1.874 18.555 1.00 98.19 96 ALA A O 1
ATOM 775 N N . LYS A 1 97 ? -14.725 2.363 19.044 1.00 97.38 97 LYS A N 1
ATOM 776 C CA . LYS A 1 97 ? -14.770 1.866 20.426 1.00 97.38 97 LYS A CA 1
ATOM 777 C C . LYS A 1 97 ? -15.789 2.618 21.282 1.00 97.38 97 LYS A C 1
ATOM 779 O O . LYS A 1 97 ? -16.487 1.999 22.072 1.00 97.38 97 LYS A O 1
ATOM 784 N N . ALA A 1 98 ? -15.889 3.940 21.129 1.00 97.38 98 ALA A N 1
ATOM 785 C CA . ALA A 1 98 ? -16.873 4.748 21.851 1.00 97.38 98 ALA A CA 1
ATOM 786 C C . ALA A 1 98 ? -18.323 4.449 21.430 1.00 97.38 98 ALA A C 1
ATOM 788 O O . ALA A 1 98 ? -19.227 4.590 22.246 1.00 97.38 98 ALA A O 1
ATOM 789 N N . ALA A 1 99 ? -18.531 4.034 20.178 1.00 97.69 99 ALA A N 1
ATOM 790 C CA . ALA A 1 99 ? -19.826 3.610 19.652 1.00 97.69 99 ALA A CA 1
ATOM 791 C C . ALA A 1 99 ? -20.128 2.116 19.894 1.00 97.69 99 ALA A C 1
ATOM 793 O O . ALA A 1 99 ? -21.169 1.644 19.449 1.00 97.69 99 ALA A O 1
ATOM 794 N N . ASP A 1 100 ? -19.226 1.386 20.561 1.00 97.56 100 ASP A N 1
ATOM 795 C CA . ASP A 1 100 ? -19.304 -0.065 20.788 1.00 97.56 100 ASP A CA 1
ATOM 796 C C . ASP A 1 100 ? -19.478 -0.892 19.497 1.00 97.56 100 ASP A C 1
ATOM 798 O O . ASP A 1 100 ? -20.150 -1.920 19.467 1.00 97.56 100 ASP A O 1
ATOM 802 N N . VAL A 1 101 ? -18.858 -0.440 18.398 1.00 98.44 101 VAL A N 1
ATOM 803 C CA . VAL A 1 101 ? -18.877 -1.153 17.113 1.00 98.44 101 VAL A CA 1
ATOM 804 C C . VAL A 1 101 ? -17.554 -1.900 16.920 1.00 98.44 101 VAL A C 1
ATOM 806 O O . VAL A 1 101 ? -16.491 -1.265 16.946 1.00 98.44 101 VAL A O 1
ATOM 809 N N . PRO A 1 102 ? -17.569 -3.226 16.688 1.00 98.31 102 PRO A N 1
ATOM 810 C CA . PRO A 1 102 ? -16.345 -3.993 16.507 1.00 98.31 102 PRO A CA 1
ATOM 811 C C . PRO A 1 102 ? -15.590 -3.580 15.238 1.00 98.31 102 PRO A C 1
ATOM 813 O O . PRO A 1 102 ? -16.179 -3.231 14.211 1.00 98.31 102 PRO A O 1
ATOM 816 N N . VAL A 1 103 ? -14.260 -3.659 15.299 1.00 98.69 103 VAL A N 1
ATOM 817 C CA . VAL A 1 103 ? -13.365 -3.281 14.201 1.00 98.69 103 VAL A CA 1
ATOM 818 C C . VAL A 1 103 ? -12.505 -4.453 13.745 1.00 98.69 103 VAL A C 1
ATOM 820 O O . VAL A 1 103 ? -11.786 -5.072 14.534 1.00 98.69 103 VAL A O 1
ATOM 823 N N . VAL A 1 104 ? -12.502 -4.674 12.433 1.00 98.56 104 VAL A N 1
ATOM 824 C CA . VAL A 1 104 ? -11.514 -5.483 11.719 1.00 98.56 104 VAL A CA 1
ATOM 825 C C . VAL A 1 104 ? -10.584 -4.553 10.936 1.00 98.56 104 VAL A C 1
ATOM 827 O O . VAL A 1 104 ? -11.048 -3.678 10.208 1.00 98.56 104 VAL A O 1
ATOM 830 N N . HIS A 1 105 ? -9.265 -4.725 11.047 1.00 98.38 105 HIS A N 1
ATOM 831 C CA . HIS A 1 105 ? -8.290 -3.947 10.273 1.00 98.38 105 HIS A CA 1
ATOM 832 C C . HIS A 1 105 ? -7.389 -4.843 9.415 1.00 98.38 105 HIS A C 1
ATOM 834 O O . HIS A 1 105 ? -6.609 -5.639 9.934 1.00 98.38 105 HIS A O 1
ATOM 840 N N . THR A 1 106 ? -7.443 -4.690 8.090 1.00 98.19 106 THR A N 1
ATOM 841 C CA . THR A 1 106 ? -6.519 -5.383 7.180 1.00 98.19 106 THR A CA 1
ATOM 842 C C . THR A 1 106 ? -5.183 -4.655 7.097 1.00 98.19 106 THR A C 1
ATOM 844 O O . THR A 1 106 ? -5.113 -3.479 6.741 1.00 98.19 106 THR A O 1
ATOM 847 N N . LEU A 1 107 ? -4.106 -5.379 7.394 1.00 97.19 107 LEU A N 1
ATOM 848 C CA . LEU A 1 107 ? -2.737 -4.882 7.419 1.00 97.19 107 LEU A CA 1
ATOM 849 C C . LEU A 1 107 ? -2.064 -5.108 6.060 1.00 97.19 107 LEU A C 1
ATOM 851 O O . LEU A 1 107 ? -1.442 -6.141 5.813 1.00 97.19 107 LEU A O 1
ATOM 855 N N . HIS A 1 108 ? -2.183 -4.115 5.176 1.00 96.00 108 HIS A N 1
ATOM 856 C CA . HIS A 1 108 ? -1.607 -4.169 3.824 1.00 96.00 108 HIS A CA 1
ATOM 857 C C . HIS A 1 108 ? -0.098 -3.934 3.764 1.00 96.00 108 HIS A C 1
ATOM 859 O O . HIS A 1 108 ? 0.577 -4.337 2.818 1.00 96.00 108 HIS A O 1
ATOM 865 N N . ASN A 1 109 ? 0.433 -3.247 4.768 1.00 94.88 109 ASN A N 1
ATOM 866 C CA . ASN A 1 109 ? 1.824 -2.837 4.848 1.00 94.88 109 ASN A CA 1
ATOM 867 C C . ASN A 1 109 ? 2.238 -2.711 6.324 1.00 94.88 109 ASN A C 1
ATOM 869 O O . ASN A 1 109 ? 1.427 -2.863 7.237 1.00 94.88 109 ASN A O 1
ATOM 873 N N . TYR A 1 110 ? 3.501 -2.383 6.577 1.00 96.12 110 TYR A N 1
ATOM 874 C CA . TYR A 1 110 ? 4.064 -2.341 7.928 1.00 96.12 110 TYR A CA 1
ATOM 875 C C . TYR A 1 110 ? 3.966 -0.959 8.597 1.00 96.12 110 TYR A C 1
ATOM 877 O O . TYR A 1 110 ? 4.708 -0.679 9.542 1.00 96.12 110 TYR A O 1
ATOM 885 N N . ARG A 1 111 ? 3.080 -0.057 8.131 1.00 94.44 111 ARG A N 1
ATOM 886 C CA . ARG A 1 111 ? 2.980 1.330 8.645 1.00 94.44 111 ARG A CA 1
ATOM 887 C C . ARG A 1 111 ? 2.667 1.408 10.132 1.00 94.44 111 ARG A C 1
ATOM 889 O O . ARG A 1 111 ? 2.975 2.422 10.750 1.00 94.44 111 ARG A O 1
ATOM 896 N N . LEU A 1 112 ? 2.091 0.347 10.693 1.00 93.00 112 LEU A N 1
ATOM 897 C CA . LEU A 1 112 ? 1.795 0.235 12.117 1.00 93.00 112 LEU A CA 1
ATOM 898 C C . LEU A 1 112 ? 3.019 0.587 12.979 1.00 93.00 112 LEU A C 1
ATOM 900 O O . LEU A 1 112 ? 2.881 1.336 13.939 1.00 93.00 112 LEU A O 1
ATOM 904 N N . PHE A 1 113 ? 4.216 0.127 12.595 1.00 94.38 113 PHE A N 1
ATOM 905 C CA . PHE A 1 113 ? 5.470 0.389 13.318 1.00 94.38 113 PHE A CA 1
ATOM 906 C C . PHE A 1 113 ? 6.615 0.921 12.428 1.00 94.38 113 PHE A C 1
ATOM 908 O O . PHE A 1 113 ? 7.674 1.297 12.931 1.00 94.38 113 PHE A O 1
ATOM 915 N N . CYS A 1 114 ? 6.434 0.984 11.104 1.00 96.44 114 CYS A N 1
ATOM 916 C CA . CYS A 1 114 ? 7.456 1.411 10.149 1.00 96.44 114 CYS A CA 1
ATOM 917 C C . CYS A 1 114 ? 7.025 2.662 9.367 1.00 96.44 114 CYS A C 1
ATOM 919 O O . CYS A 1 114 ? 6.091 2.616 8.571 1.00 96.44 114 CYS A O 1
ATOM 921 N N . ALA A 1 115 ? 7.741 3.783 9.511 1.00 95.19 115 ALA A N 1
ATOM 922 C CA . ALA A 1 115 ? 7.338 5.049 8.881 1.00 95.19 115 ALA A CA 1
ATOM 923 C C . ALA A 1 115 ? 7.302 5.018 7.340 1.00 95.19 115 ALA A C 1
ATOM 925 O O . ALA A 1 115 ? 6.518 5.755 6.744 1.00 95.19 115 ALA A O 1
ATOM 926 N N . ASN A 1 116 ? 8.116 4.173 6.692 1.00 92.19 116 ASN A N 1
ATOM 927 C CA . ASN A 1 116 ? 8.057 3.978 5.238 1.00 92.19 116 ASN A CA 1
ATOM 928 C C . ASN A 1 116 ? 7.072 2.880 4.805 1.00 92.19 116 ASN A C 1
ATOM 930 O O . ASN A 1 116 ? 6.800 2.753 3.619 1.00 92.19 116 ASN A O 1
ATOM 934 N N . GLY A 1 117 ? 6.534 2.103 5.751 1.00 94.50 117 GLY A N 1
ATOM 935 C CA . GLY A 1 117 ? 5.573 1.026 5.509 1.00 94.50 117 GLY A CA 1
ATOM 936 C C . GLY A 1 117 ? 6.132 -0.230 4.832 1.00 94.50 117 GLY A C 1
ATOM 937 O O . GLY A 1 117 ? 5.397 -1.203 4.715 1.00 94.50 117 GLY A O 1
ATOM 938 N N . LEU A 1 118 ? 7.401 -0.247 4.416 1.00 93.12 118 LEU A N 1
ATOM 939 C CA . LEU A 1 118 ? 7.986 -1.321 3.604 1.00 93.12 118 LEU A CA 1
ATOM 940 C C . LEU A 1 118 ? 8.915 -2.250 4.389 1.00 93.12 118 LEU A C 1
ATOM 942 O O . LEU A 1 118 ? 9.164 -3.360 3.939 1.00 93.12 118 LEU A O 1
ATOM 946 N N . MET A 1 119 ? 9.457 -1.798 5.529 1.00 94.88 119 MET A N 1
ATOM 947 C CA . MET A 1 119 ? 10.568 -2.479 6.222 1.00 94.88 119 MET A CA 1
ATOM 948 C C . MET A 1 119 ? 11.804 -2.694 5.331 1.00 94.88 119 MET A C 1
ATOM 950 O O . MET A 1 119 ? 12.566 -3.641 5.507 1.00 94.88 119 MET A O 1
ATOM 954 N N . LEU A 1 120 ? 12.034 -1.771 4.396 1.00 91.75 120 LEU A N 1
ATOM 955 C CA . LEU A 1 120 ? 13.203 -1.746 3.520 1.00 91.75 120 LEU A CA 1
ATOM 956 C C . LEU A 1 120 ? 13.967 -0.434 3.686 1.00 91.75 120 LEU A C 1
ATOM 958 O O . LEU A 1 120 ? 13.372 0.621 3.917 1.00 91.75 120 LEU A O 1
ATOM 962 N N . ARG A 1 121 ? 15.293 -0.488 3.574 1.00 89.38 121 ARG A N 1
ATOM 963 C CA . ARG A 1 121 ? 16.174 0.686 3.531 1.00 89.38 121 ARG A CA 1
ATOM 964 C C . ARG A 1 121 ? 17.429 0.337 2.742 1.00 89.38 121 ARG A C 1
ATOM 966 O O . ARG A 1 121 ? 18.056 -0.672 3.040 1.00 89.38 121 ARG A O 1
ATOM 973 N N . ASN A 1 122 ? 17.815 1.187 1.790 1.00 84.69 122 ASN A N 1
ATOM 974 C CA . ASN A 1 122 ? 18.982 0.970 0.924 1.00 84.69 122 ASN A CA 1
ATOM 975 C C . ASN A 1 122 ? 18.967 -0.426 0.269 1.00 84.69 122 ASN A C 1
ATOM 977 O O . ASN A 1 122 ? 19.964 -1.138 0.315 1.00 84.69 122 ASN A O 1
ATOM 981 N N . ASN A 1 123 ? 17.811 -0.836 -0.265 1.00 78.56 123 ASN A N 1
ATOM 982 C CA . ASN A 1 123 ? 17.588 -2.141 -0.908 1.00 78.56 123 ASN A CA 1
ATOM 983 C C . ASN A 1 123 ? 17.861 -3.367 -0.024 1.00 78.56 123 ASN A C 1
ATOM 985 O O . ASN A 1 123 ? 18.038 -4.472 -0.527 1.00 78.56 123 ASN A O 1
ATOM 989 N N . ALA A 1 124 ? 17.857 -3.183 1.295 1.00 88.06 124 ALA A N 1
ATOM 990 C CA . ALA A 1 124 ? 18.006 -4.254 2.263 1.00 88.06 124 ALA A CA 1
ATOM 991 C C . ALA A 1 124 ? 16.851 -4.247 3.269 1.00 88.06 124 ALA A C 1
ATOM 993 O O . ALA A 1 124 ? 16.237 -3.206 3.540 1.00 88.06 124 ALA A O 1
ATOM 994 N N . ASN A 1 125 ? 16.593 -5.413 3.859 1.00 92.81 125 ASN A N 1
ATOM 995 C CA . ASN A 1 125 ? 15.650 -5.557 4.962 1.00 92.81 125 ASN A CA 1
ATOM 996 C C . ASN A 1 125 ? 16.055 -4.655 6.134 1.00 92.81 125 ASN A C 1
ATOM 998 O O . ASN A 1 125 ? 17.228 -4.542 6.491 1.00 92.81 125 ASN A O 1
ATOM 1002 N N . CYS A 1 126 ? 15.069 -3.995 6.734 1.00 95.62 126 CYS A N 1
ATOM 1003 C CA . CYS A 1 126 ? 15.262 -3.071 7.838 1.00 95.62 126 CYS A CA 1
ATOM 1004 C C . CYS A 1 126 ? 14.191 -3.288 8.906 1.00 95.62 126 CYS A C 1
ATOM 1006 O O . CYS A 1 126 ? 13.016 -2.989 8.702 1.00 95.62 126 CYS A O 1
ATOM 1008 N N . ASP A 1 127 ? 14.621 -3.724 10.085 1.00 96.19 127 ASP A N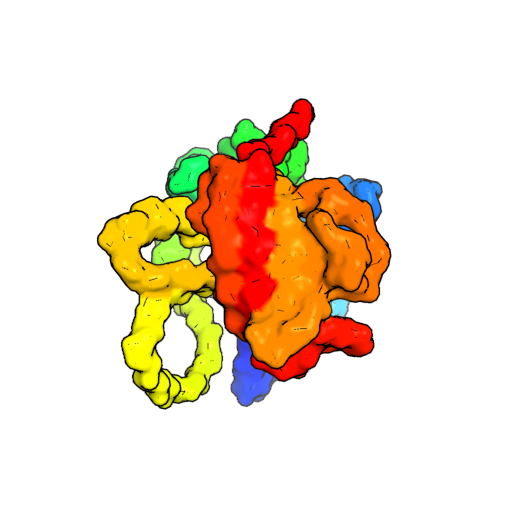 1
ATOM 1009 C CA . ASP A 1 127 ? 13.775 -3.946 11.255 1.00 96.19 127 ASP A CA 1
ATOM 1010 C C . ASP A 1 127 ? 14.215 -3.113 12.472 1.00 96.19 127 ASP A C 1
ATOM 1012 O O . ASP A 1 127 ? 13.748 -3.348 13.579 1.00 96.19 127 ASP A O 1
ATOM 1016 N N . LYS A 1 128 ? 15.041 -2.073 12.281 1.00 96.69 128 LYS A N 1
ATOM 1017 C CA . LYS A 1 128 ? 15.574 -1.230 13.373 1.00 96.69 128 LYS A CA 1
ATOM 1018 C C . LYS A 1 128 ? 14.505 -0.686 14.323 1.00 96.69 128 LYS A C 1
ATOM 1020 O O . LYS A 1 128 ? 14.648 -0.801 15.531 1.00 96.69 128 LYS A O 1
ATOM 1025 N N . CYS A 1 129 ? 13.418 -0.124 13.784 1.00 96.12 129 CYS A N 1
ATOM 1026 C CA . CYS A 1 129 ? 12.336 0.417 14.621 1.00 96.12 129 CYS A CA 1
ATOM 1027 C C . CYS A 1 129 ? 11.646 -0.682 15.443 1.00 96.12 129 CYS A C 1
ATOM 1029 O O . CYS A 1 129 ? 11.247 -0.444 16.579 1.00 96.12 129 CYS A O 1
ATOM 1031 N N . LEU A 1 130 ? 11.536 -1.885 14.870 1.00 95.44 130 LEU A N 1
ATOM 1032 C CA . LEU A 1 130 ? 10.952 -3.057 15.512 1.00 95.44 130 LEU A CA 1
ATOM 1033 C C . LEU A 1 130 ? 11.871 -3.604 16.617 1.00 95.44 130 LEU A C 1
ATOM 1035 O O . LEU A 1 130 ? 11.401 -3.846 17.723 1.00 95.44 130 LEU A O 1
ATOM 1039 N N . GLN A 1 131 ? 13.168 -3.754 16.331 1.00 95.25 131 GLN A N 1
ATOM 1040 C CA . GLN A 1 131 ? 14.180 -4.236 17.278 1.00 95.25 131 GLN A CA 1
ATOM 1041 C C . GLN A 1 131 ? 14.353 -3.289 18.469 1.00 95.25 131 GLN A C 1
ATOM 1043 O O . GLN A 1 131 ? 14.355 -3.727 19.613 1.00 95.25 131 GLN A O 1
ATOM 1048 N N . GLU A 1 132 ? 14.455 -1.987 18.203 1.00 94.94 132 GLU A N 1
ATOM 1049 C CA . GLU A 1 132 ? 14.652 -0.966 19.237 1.00 94.94 132 GLU A CA 1
ATOM 1050 C C . GLU A 1 132 ? 13.339 -0.580 19.946 1.00 94.94 132 GLU A C 1
ATOM 1052 O O . GLU A 1 132 ? 13.353 0.228 20.872 1.00 94.94 132 GLU A O 1
ATOM 1057 N N . ARG A 1 133 ? 12.192 -1.122 19.502 1.00 93.56 133 ARG A N 1
ATOM 1058 C CA . ARG A 1 133 ? 10.838 -0.772 19.974 1.00 93.56 133 ARG A CA 1
ATOM 1059 C C . ARG A 1 133 ? 10.590 0.733 20.063 1.00 93.56 133 ARG A C 1
ATOM 1061 O O . ARG A 1 133 ? 10.058 1.258 21.037 1.00 93.56 133 ARG A O 1
ATOM 1068 N N . THR A 1 134 ? 10.983 1.441 19.011 1.00 94.75 134 THR A N 1
ATOM 1069 C CA . THR A 1 134 ? 10.837 2.892 18.912 1.00 94.75 134 THR A CA 1
ATOM 1070 C C . THR A 1 134 ? 10.857 3.348 17.458 1.00 94.75 134 THR A C 1
ATOM 1072 O O . THR A 1 134 ? 11.448 2.719 16.585 1.00 94.75 134 THR A O 1
ATOM 1075 N N . SER A 1 135 ? 10.226 4.482 17.177 1.00 94.56 135 SER A N 1
ATOM 1076 C CA . SER A 1 135 ? 10.212 5.107 15.852 1.00 94.56 135 SER A CA 1
ATOM 1077 C C . SER A 1 135 ? 11.407 6.040 15.610 1.00 94.56 135 SER A C 1
ATOM 1079 O O . SER A 1 135 ? 11.559 6.560 14.502 1.00 94.56 135 SER A O 1
ATOM 1081 N N . LEU A 1 136 ? 12.286 6.248 16.599 1.00 95.31 136 LEU A N 1
ATOM 1082 C CA . LEU A 1 136 ? 13.441 7.153 16.494 1.00 95.31 136 LEU A CA 1
ATOM 1083 C C . LEU A 1 136 ? 14.388 6.842 15.317 1.00 95.31 136 LEU A C 1
ATOM 1085 O O . LEU A 1 136 ? 14.788 7.794 14.634 1.00 95.31 136 LEU A O 1
ATOM 1089 N N . PRO A 1 137 ? 14.704 5.571 14.981 1.00 96.88 137 PRO A N 1
ATOM 1090 C CA . PRO A 1 137 ? 15.496 5.272 13.791 1.00 96.88 137 PRO A CA 1
ATOM 1091 C C . PRO A 1 137 ? 14.872 5.838 12.518 1.00 96.88 137 PRO A C 1
ATOM 1093 O O . PRO A 1 137 ? 15.586 6.347 11.655 1.00 96.88 137 PRO A O 1
ATOM 1096 N N . SER A 1 138 ? 13.539 5.820 12.408 1.00 96.56 138 SER A N 1
ATOM 1097 C CA . SER A 1 138 ? 12.859 6.367 11.234 1.00 96.56 138 SER A CA 1
ATOM 1098 C C . SER A 1 138 ? 13.112 7.866 11.058 1.00 96.56 138 SER A C 1
ATOM 1100 O O . SER A 1 138 ? 13.307 8.320 9.932 1.00 96.56 138 SER A O 1
ATOM 1102 N N . LEU A 1 139 ? 13.211 8.623 12.159 1.00 95.75 139 LEU A N 1
ATOM 1103 C CA . LEU A 1 139 ? 13.533 10.051 12.140 1.00 95.75 139 LEU A CA 1
ATOM 1104 C C . LEU A 1 139 ? 14.981 10.309 11.758 1.00 95.75 139 LEU A C 1
ATOM 1106 O O . LEU A 1 139 ? 15.245 11.163 10.913 1.00 95.75 139 LEU A O 1
ATOM 1110 N N . LYS A 1 140 ? 15.913 9.537 12.328 1.00 95.69 140 LYS A N 1
ATOM 1111 C CA . LYS A 1 140 ? 17.341 9.617 11.995 1.00 95.69 140 LYS A CA 1
ATOM 1112 C C . LYS A 1 140 ? 17.568 9.461 10.490 1.00 95.69 140 LYS A C 1
ATOM 1114 O O . LYS A 1 140 ? 18.352 10.213 9.902 1.00 95.69 140 LYS A O 1
ATOM 1119 N N . TYR A 1 141 ? 16.856 8.522 9.870 1.00 95.38 141 TYR A N 1
ATOM 1120 C CA . TYR A 1 141 ? 17.004 8.190 8.453 1.00 95.38 141 TYR A CA 1
ATOM 1121 C C . TYR A 1 141 ? 15.993 8.878 7.525 1.00 95.38 141 TYR A C 1
ATOM 1123 O O . TYR A 1 141 ? 16.072 8.677 6.320 1.00 95.38 141 TYR A O 1
ATOM 1131 N N . GLY A 1 142 ? 15.069 9.696 8.044 1.00 95.00 142 GLY A N 1
ATOM 1132 C CA . GLY A 1 142 ? 14.074 10.390 7.219 1.00 95.00 142 GLY A CA 1
ATOM 1133 C C . GLY A 1 142 ? 13.199 9.440 6.396 1.00 95.00 142 GLY A C 1
ATOM 1134 O O . GLY A 1 142 ? 12.929 9.714 5.230 1.00 95.00 142 GLY A O 1
ATOM 1135 N N . CYS A 1 143 ? 12.780 8.317 6.986 1.00 95.00 143 CYS A N 1
ATOM 1136 C CA . CYS A 1 143 ? 12.176 7.198 6.258 1.00 95.00 143 CYS A CA 1
ATOM 1137 C C . CYS A 1 143 ? 10.868 7.535 5.519 1.00 95.00 143 CYS A C 1
ATOM 1139 O O . CYS A 1 143 ? 10.487 6.804 4.613 1.00 95.00 143 CYS A O 1
ATOM 1141 N N . TYR A 1 144 ? 10.166 8.614 5.861 1.00 92.62 144 TYR A N 1
ATOM 1142 C CA . TYR A 1 144 ? 8.993 9.050 5.110 1.00 92.62 144 TYR A CA 1
ATOM 1143 C C . TYR A 1 144 ? 9.370 10.116 4.076 1.00 92.62 144 TYR A C 1
ATOM 1145 O O . TYR A 1 144 ? 9.776 11.227 4.428 1.00 92.62 144 TYR A O 1
ATOM 1153 N N . GLN A 1 145 ? 9.202 9.777 2.792 1.00 86.19 145 GLN A N 1
ATOM 1154 C CA . GLN A 1 145 ? 9.495 10.656 1.649 1.00 86.19 145 GLN A CA 1
ATOM 1155 C C . GLN A 1 145 ? 10.910 11.265 1.688 1.00 86.19 145 GLN A C 1
ATOM 1157 O O . GLN A 1 145 ? 11.085 12.429 1.329 1.00 86.19 145 GLN A O 1
ATOM 1162 N N . ASN A 1 146 ? 11.897 10.496 2.165 1.00 85.94 146 ASN A N 1
ATOM 1163 C CA . ASN A 1 146 ? 13.305 10.897 2.274 1.00 85.94 146 ASN A CA 1
ATOM 1164 C C . ASN A 1 146 ? 13.514 12.230 3.017 1.00 85.94 146 ASN A C 1
ATOM 1166 O O . ASN A 1 146 ? 14.428 12.992 2.715 1.00 85.94 146 ASN A O 1
ATOM 1170 N N . SER A 1 147 ? 12.648 12.547 3.983 1.00 91.25 147 SER A N 1
ATOM 1171 C CA . SER A 1 147 ? 12.682 13.821 4.696 1.00 91.25 147 SER A CA 1
ATOM 1172 C C . SER A 1 147 ? 12.436 13.623 6.183 1.00 91.25 147 SER A C 1
ATOM 1174 O O . SER A 1 147 ? 11.366 13.180 6.604 1.00 91.25 147 SER A O 1
ATOM 1176 N N . ARG A 1 148 ? 13.411 14.020 7.010 1.00 93.62 148 ARG A N 1
ATOM 1177 C CA . ARG A 1 148 ? 13.295 13.971 8.478 1.00 93.62 148 ARG A CA 1
ATOM 1178 C C . ARG A 1 148 ? 12.108 14.793 8.983 1.00 93.62 148 ARG A C 1
ATOM 1180 O O . ARG A 1 148 ? 11.334 14.308 9.803 1.00 93.62 148 ARG A O 1
ATOM 1187 N N . LEU A 1 149 ? 11.914 15.990 8.422 1.00 90.75 149 LEU A N 1
ATOM 1188 C CA . LEU A 1 149 ? 10.801 16.881 8.764 1.00 90.75 149 LEU A CA 1
ATOM 1189 C C . LEU A 1 149 ? 9.443 16.258 8.428 1.00 90.75 149 LEU A C 1
ATOM 1191 O O . LEU A 1 149 ? 8.529 16.304 9.246 1.00 90.75 149 LEU A O 1
ATOM 1195 N N . ARG A 1 150 ? 9.312 15.621 7.256 1.00 90.06 150 ARG A N 1
ATOM 1196 C CA . ARG A 1 150 ? 8.067 14.924 6.887 1.00 90.06 150 ARG A CA 1
ATOM 1197 C C . ARG A 1 150 ? 7.873 13.623 7.666 1.00 90.06 150 ARG A C 1
ATOM 1199 O O . ARG A 1 150 ? 6.739 13.198 7.855 1.00 90.06 150 ARG A O 1
ATOM 1206 N N . THR A 1 151 ? 8.956 13.011 8.142 1.00 95.12 151 THR A N 1
ATOM 1207 C CA . THR A 1 151 ? 8.909 11.799 8.971 1.00 95.12 151 THR A CA 1
ATOM 1208 C C . THR A 1 151 ? 8.447 12.086 10.393 1.00 95.12 151 THR A C 1
ATOM 1210 O O . THR A 1 151 ? 7.767 11.246 10.971 1.00 95.12 151 THR A O 1
ATOM 1213 N N . LEU A 1 152 ? 8.738 13.268 10.945 1.00 94.69 152 LEU A N 1
ATOM 1214 C CA . LEU A 1 152 ? 8.358 13.664 12.307 1.00 94.69 152 LEU A CA 1
ATOM 1215 C C . LEU A 1 152 ? 6.899 13.364 12.692 1.00 94.69 152 LEU A C 1
ATOM 1217 O O . LEU A 1 152 ? 6.694 12.640 13.672 1.00 94.69 152 LEU A O 1
ATOM 1221 N N . PRO A 1 153 ? 5.879 13.849 11.959 1.00 93.88 153 PRO A N 1
ATOM 1222 C CA . PRO A 1 153 ? 4.489 13.569 12.310 1.00 93.88 153 PRO A CA 1
ATOM 1223 C C . PRO A 1 153 ? 4.146 12.074 12.206 1.00 93.88 153 PRO A C 1
ATOM 1225 O O . PRO A 1 153 ? 3.398 11.563 13.039 1.00 93.88 153 PRO A O 1
ATOM 1228 N N . VAL A 1 154 ? 4.714 11.354 11.228 1.00 94.94 154 VAL A N 1
ATOM 1229 C CA . VAL A 1 154 ? 4.477 9.913 11.022 1.00 94.94 154 VAL A CA 1
ATOM 1230 C C . VAL A 1 154 ? 5.095 9.096 12.153 1.00 94.94 154 VAL A C 1
ATOM 1232 O O . VAL A 1 154 ? 4.428 8.244 12.731 1.00 94.94 154 VAL A O 1
ATOM 1235 N N . ALA A 1 155 ? 6.346 9.383 12.511 1.00 95.44 155 ALA A N 1
ATOM 1236 C CA . ALA A 1 155 ? 7.040 8.725 13.608 1.00 95.44 155 ALA A CA 1
ATOM 1237 C C . ALA A 1 155 ? 6.328 8.982 14.937 1.00 95.44 155 ALA A C 1
ATOM 1239 O O . ALA A 1 155 ? 6.088 8.044 15.682 1.00 95.44 155 ALA A O 1
ATOM 1240 N N . ARG A 1 156 ? 5.894 10.222 15.208 1.00 94.50 156 ARG A N 1
ATOM 1241 C CA . ARG A 1 156 ? 5.121 10.546 16.418 1.00 94.50 156 ARG A CA 1
ATOM 1242 C C . ARG A 1 156 ? 3.786 9.800 16.467 1.00 94.50 156 ARG A C 1
ATOM 1244 O O . ARG A 1 156 ? 3.408 9.320 17.533 1.00 94.50 156 ARG A O 1
ATOM 1251 N N . MET A 1 157 ? 3.084 9.693 15.335 1.00 94.62 157 MET A N 1
ATOM 1252 C CA . MET A 1 157 ? 1.865 8.885 15.227 1.00 94.62 157 MET A CA 1
ATOM 1253 C C . MET A 1 157 ? 2.174 7.422 15.554 1.00 94.62 157 MET A C 1
ATOM 1255 O O . MET A 1 157 ? 1.513 6.854 16.416 1.00 94.62 157 MET A O 1
ATOM 1259 N N . ILE A 1 158 ? 3.186 6.829 14.921 1.00 94.62 158 ILE A N 1
ATOM 1260 C CA . ILE A 1 158 ? 3.588 5.439 15.165 1.00 94.62 158 ILE A CA 1
ATOM 1261 C C . ILE A 1 158 ? 3.976 5.238 16.630 1.00 94.62 158 ILE A C 1
ATOM 1263 O O . ILE A 1 158 ? 3.376 4.408 17.297 1.00 94.62 158 ILE A O 1
ATOM 1267 N N . GLN A 1 159 ? 4.900 6.044 17.159 1.00 92.38 159 GLN A N 1
ATOM 1268 C CA . GLN A 1 159 ? 5.349 5.987 18.551 1.00 92.38 159 GLN A CA 1
ATOM 1269 C C . GLN A 1 159 ? 4.163 5.973 19.512 1.00 92.38 159 GLN A C 1
ATOM 1271 O O . GLN A 1 159 ? 4.107 5.139 20.405 1.00 92.38 159 GLN A O 1
ATOM 1276 N N . LYS A 1 160 ? 3.209 6.893 19.318 1.00 91.94 160 LYS A N 1
ATOM 1277 C CA . LYS A 1 160 ? 2.047 7.005 20.194 1.00 91.94 160 LYS A CA 1
ATOM 1278 C C . LYS A 1 160 ? 1.137 5.790 20.059 1.00 91.94 160 LYS A C 1
ATOM 1280 O O . LYS A 1 160 ? 0.765 5.231 21.076 1.00 91.94 160 LYS A O 1
ATOM 1285 N N . ASN A 1 161 ? 0.750 5.403 18.847 1.00 90.88 161 ASN A N 1
ATOM 1286 C CA . ASN A 1 161 ? -0.322 4.423 18.641 1.00 90.88 161 ASN A CA 1
ATOM 1287 C C . ASN A 1 161 ? 0.150 2.968 18.759 1.00 90.88 161 ASN A C 1
ATOM 1289 O O . ASN A 1 161 ? -0.604 2.118 19.220 1.00 90.88 161 ASN A O 1
ATOM 1293 N N . TRP A 1 162 ? 1.390 2.687 18.363 1.00 90.06 162 TRP A N 1
ATOM 1294 C CA . TRP A 1 162 ? 1.982 1.360 18.479 1.00 90.06 162 TRP A CA 1
ATOM 1295 C C . TRP A 1 162 ? 2.441 1.071 19.910 1.00 90.06 162 TRP A C 1
ATOM 1297 O O . TRP A 1 162 ? 2.039 0.065 20.482 1.00 90.06 162 TRP A O 1
ATOM 1307 N N . LEU A 1 163 ? 3.232 1.960 20.525 1.00 85.06 163 LEU A N 1
ATOM 1308 C CA . LEU A 1 163 ? 3.858 1.655 21.819 1.00 85.06 163 LEU A CA 1
ATOM 1309 C C . LEU A 1 163 ? 2.940 1.841 23.023 1.00 85.06 163 LEU A C 1
ATOM 1311 O O . LEU A 1 163 ? 3.226 1.285 24.076 1.00 85.06 163 LEU A O 1
ATOM 1315 N N . SER A 1 164 ? 1.854 2.605 22.892 1.00 88.50 164 SER A N 1
ATOM 1316 C CA . SER A 1 164 ? 0.833 2.654 23.947 1.00 88.50 164 SER A CA 1
ATOM 1317 C C . SER A 1 164 ? -0.111 1.454 23.927 1.00 88.50 164 SER A C 1
ATOM 1319 O O . SER A 1 164 ? -0.961 1.364 24.799 1.00 88.50 164 SER A O 1
ATOM 1321 N N . GLY A 1 165 ? -0.030 0.579 22.917 1.00 88.06 165 GLY A N 1
ATOM 1322 C CA . GLY A 1 165 ? -1.020 -0.479 22.712 1.00 88.06 165 GLY A CA 1
ATOM 1323 C C . GLY A 1 165 ? -2.360 0.015 22.156 1.00 88.06 165 GLY A C 1
ATOM 1324 O O . GLY A 1 165 ? -3.233 -0.810 21.906 1.00 88.06 165 GLY A O 1
ATOM 1325 N N . PHE A 1 166 ? -2.517 1.319 21.878 1.00 93.25 166 PHE A N 1
ATOM 1326 C CA . PHE A 1 166 ? -3.773 1.921 21.410 1.00 93.25 166 PHE A CA 1
ATOM 1327 C C . PHE A 1 166 ? -4.450 1.123 20.290 1.00 93.25 166 PHE A C 1
ATOM 1329 O O . PHE A 1 166 ? -5.648 0.867 20.362 1.00 93.25 166 PHE A O 1
ATOM 1336 N N . LEU A 1 167 ? -3.711 0.702 19.258 1.00 90.50 167 LEU A N 1
ATOM 1337 C CA . LEU A 1 167 ? -4.317 -0.066 18.164 1.00 90.50 167 LEU A CA 1
ATOM 1338 C C . LEU A 1 167 ? -4.787 -1.456 18.611 1.00 90.50 167 LEU A C 1
ATOM 1340 O O . LEU A 1 167 ? -5.880 -1.855 18.231 1.00 90.50 167 LEU A O 1
ATOM 1344 N N . ALA A 1 168 ? -4.015 -2.168 19.436 1.00 90.50 168 ALA A N 1
ATOM 1345 C CA . ALA A 1 168 ? -4.413 -3.479 19.956 1.00 90.50 168 ALA A CA 1
ATOM 1346 C C . ALA A 1 168 ? -5.649 -3.387 20.873 1.00 90.50 168 ALA A C 1
ATOM 1348 O O . ALA A 1 168 ? -6.474 -4.294 20.903 1.00 90.50 168 ALA A O 1
ATOM 1349 N N . GLU A 1 169 ? -5.818 -2.266 21.578 1.00 93.69 169 GLU A N 1
ATOM 1350 C CA . GLU A 1 169 ? -6.971 -2.015 22.451 1.00 93.69 169 GLU A CA 1
ATOM 1351 C C . GLU A 1 169 ? -8.242 -1.547 21.726 1.00 93.69 169 GLU A C 1
ATOM 1353 O O . GLU A 1 169 ? -9.320 -1.559 22.328 1.00 93.69 169 GLU A O 1
ATOM 1358 N N . ASN A 1 170 ? -8.124 -1.042 20.494 1.00 96.12 170 ASN A N 1
ATOM 1359 C CA . ASN A 1 170 ? -9.237 -0.451 19.734 1.00 96.12 170 ASN A CA 1
ATOM 1360 C C . ASN A 1 170 ? -9.562 -1.224 18.442 1.00 96.12 170 ASN A C 1
ATOM 1362 O O . ASN A 1 170 ? -10.429 -0.801 17.681 1.00 96.12 170 ASN A O 1
ATOM 1366 N N . VAL A 1 171 ? -8.873 -2.335 18.177 1.00 97.38 171 VAL A N 1
ATOM 1367 C CA . VAL A 1 171 ? -9.131 -3.218 17.036 1.00 97.38 171 VAL A CA 1
ATOM 1368 C C . VAL A 1 171 ? -9.373 -4.628 17.555 1.00 97.38 171 VAL A C 1
ATOM 1370 O O . VAL A 1 171 ? -8.549 -5.179 18.280 1.00 97.38 171 VAL A O 1
ATOM 1373 N N . ASN A 1 172 ? -10.503 -5.222 17.178 1.00 98.25 172 ASN A N 1
ATOM 1374 C CA . ASN A 1 172 ? -10.891 -6.551 17.642 1.00 98.25 172 ASN A CA 1
ATOM 1375 C C . ASN A 1 172 ? -10.116 -7.649 16.905 1.00 98.25 172 ASN A C 1
ATOM 1377 O O . ASN A 1 172 ? -9.707 -8.629 17.526 1.00 98.25 172 ASN A O 1
ATOM 1381 N N . GLN A 1 173 ? -9.912 -7.486 15.593 1.00 98.31 173 GLN A N 1
ATOM 1382 C CA . GLN A 1 173 ? -9.173 -8.429 14.751 1.00 98.31 173 GLN A CA 1
ATOM 1383 C C . GLN A 1 173 ? -8.358 -7.711 13.672 1.00 98.31 173 GLN A C 1
ATOM 1385 O O . GLN A 1 173 ? -8.824 -6.781 13.016 1.00 98.31 173 GLN A O 1
ATOM 1390 N N . PHE A 1 174 ? -7.147 -8.196 13.438 1.00 98.50 174 PHE A N 1
ATOM 1391 C CA . PHE A 1 174 ? -6.278 -7.787 12.350 1.00 98.50 174 PHE A CA 1
ATOM 1392 C C . PHE A 1 174 ? -6.188 -8.898 11.308 1.00 98.50 174 PHE A C 1
ATOM 1394 O O . PHE A 1 174 ? -5.946 -10.062 11.638 1.00 98.50 174 PHE A O 1
ATOM 1401 N N . LEU A 1 175 ? -6.329 -8.523 10.038 1.00 98.50 175 LEU A N 1
ATOM 1402 C CA . LEU A 1 175 ? -6.146 -9.435 8.914 1.00 98.50 175 LEU A CA 1
ATOM 1403 C C . LEU A 1 175 ? -4.761 -9.227 8.303 1.00 98.50 175 LEU A C 1
ATOM 1405 O O . LEU A 1 175 ? -4.459 -8.162 7.765 1.00 98.50 175 LEU A O 1
ATOM 1409 N N . CYS A 1 176 ? -3.925 -10.254 8.379 1.00 98.31 176 CYS A N 1
ATOM 1410 C CA . CYS A 1 176 ? -2.600 -10.305 7.773 1.00 98.31 176 CYS A CA 1
ATOM 1411 C C . CYS A 1 176 ? -2.675 -10.982 6.406 1.00 98.31 176 CYS A C 1
ATOM 1413 O O . CYS A 1 176 ? -3.263 -12.051 6.279 1.00 98.31 176 CYS A O 1
ATOM 1415 N N . ILE A 1 177 ? -2.010 -10.418 5.398 1.00 97.12 177 ILE A N 1
ATOM 1416 C CA . ILE A 1 177 ? -2.037 -10.979 4.035 1.00 97.12 177 ILE A CA 1
ATOM 1417 C C . ILE A 1 177 ? -1.278 -12.317 3.955 1.00 97.12 177 ILE A C 1
ATOM 1419 O O . ILE A 1 177 ? -1.576 -13.157 3.113 1.00 97.12 177 ILE A O 1
ATOM 1423 N N . THR A 1 178 ? -0.288 -12.536 4.823 1.00 98.00 178 THR A N 1
ATOM 1424 C CA . THR A 1 178 ? 0.541 -13.750 4.824 1.00 98.00 178 THR A CA 1
ATOM 1425 C C . THR A 1 178 ? 0.923 -14.170 6.241 1.00 98.00 178 THR A C 1
ATOM 1427 O O . THR A 1 178 ? 0.974 -13.336 7.152 1.00 98.00 178 THR A O 1
ATOM 1430 N N . ASP A 1 179 ? 1.292 -15.442 6.420 1.00 98.25 179 ASP A N 1
ATOM 1431 C CA . ASP A 1 179 ? 1.896 -15.940 7.665 1.00 98.25 179 ASP A CA 1
ATOM 1432 C C . ASP A 1 179 ? 3.194 -15.209 8.023 1.00 98.25 179 ASP A C 1
ATOM 1434 O O . ASP A 1 179 ? 3.490 -14.971 9.195 1.00 98.25 179 ASP A O 1
ATOM 1438 N N . PHE A 1 180 ? 3.970 -14.811 7.013 1.00 97.38 180 PHE A N 1
ATOM 1439 C CA . PHE A 1 180 ? 5.180 -14.018 7.214 1.00 97.38 180 PHE A CA 1
ATOM 1440 C C . PHE A 1 180 ? 4.859 -12.662 7.854 1.00 97.38 180 PHE A C 1
ATOM 1442 O O . PHE A 1 180 ? 5.469 -12.292 8.858 1.00 97.38 180 PHE A O 1
ATOM 1449 N N . ALA A 1 181 ? 3.865 -11.948 7.316 1.00 97.38 181 ALA A N 1
ATOM 1450 C CA . ALA A 1 181 ? 3.418 -10.681 7.881 1.00 97.38 181 ALA A CA 1
ATOM 1451 C C . ALA A 1 181 ? 2.857 -10.873 9.298 1.00 97.38 181 ALA A C 1
ATOM 1453 O O . ALA A 1 181 ? 3.218 -10.109 10.193 1.00 97.38 181 ALA A O 1
ATOM 1454 N N . LYS A 1 182 ? 2.063 -11.931 9.536 1.00 98.31 182 LYS A N 1
ATOM 1455 C CA . LYS A 1 182 ? 1.558 -12.275 10.876 1.00 98.31 182 LYS A CA 1
ATOM 1456 C C . LYS A 1 182 ? 2.694 -12.391 11.896 1.00 98.31 182 LYS A C 1
ATOM 1458 O O . LYS A 1 182 ? 2.660 -11.689 12.902 1.00 98.31 182 LYS A O 1
ATOM 1463 N N . LYS A 1 183 ? 3.744 -13.167 11.602 1.00 98.19 183 LYS A N 1
ATOM 1464 C CA . LYS A 1 183 ? 4.915 -13.319 12.491 1.00 98.19 183 LYS A CA 1
ATOM 1465 C C . LYS A 1 183 ? 5.626 -11.992 12.776 1.00 98.19 183 LYS A C 1
ATOM 1467 O O . LYS A 1 183 ? 6.160 -11.783 13.865 1.00 98.19 183 LYS A O 1
ATOM 1472 N N . ILE A 1 184 ? 5.657 -11.076 11.807 1.00 97.62 184 ILE A N 1
ATOM 1473 C CA . ILE A 1 184 ? 6.220 -9.735 12.003 1.00 97.62 184 ILE A CA 1
ATOM 1474 C C . ILE A 1 184 ? 5.349 -8.904 12.955 1.00 97.62 184 ILE A C 1
ATOM 1476 O O . ILE A 1 184 ? 5.888 -8.264 13.859 1.00 97.62 184 ILE A O 1
ATOM 1480 N N . PHE A 1 185 ? 4.024 -8.917 12.789 1.00 97.44 185 PHE A N 1
ATOM 1481 C CA . PHE A 1 185 ? 3.113 -8.185 13.674 1.00 97.44 185 PHE A CA 1
ATOM 1482 C C . PHE A 1 185 ? 3.070 -8.766 15.096 1.00 97.44 185 PHE A C 1
ATOM 1484 O O . PHE A 1 185 ? 2.997 -7.999 16.056 1.00 97.44 185 PHE A O 1
ATOM 1491 N N . GLU A 1 186 ? 3.241 -10.081 15.257 1.00 96.69 186 GLU A N 1
ATOM 1492 C CA . GLU A 1 186 ? 3.438 -10.719 16.569 1.00 96.69 186 GLU A CA 1
ATOM 1493 C C . GLU A 1 186 ? 4.711 -10.202 17.254 1.00 96.69 186 GLU A C 1
ATOM 1495 O O . GLU A 1 186 ? 4.678 -9.781 18.410 1.00 96.69 186 GLU A O 1
ATOM 1500 N N . ARG A 1 187 ? 5.837 -10.129 16.527 1.00 95.75 187 ARG A N 1
ATOM 1501 C CA . ARG A 1 187 ? 7.086 -9.526 17.042 1.00 95.75 187 ARG A CA 1
ATOM 1502 C C . ARG A 1 187 ? 6.911 -8.051 17.412 1.00 95.75 187 ARG A C 1
ATOM 1504 O O . ARG A 1 187 ? 7.567 -7.567 18.342 1.00 95.75 187 ARG A O 1
ATOM 1511 N N . ALA A 1 188 ? 6.029 -7.346 16.703 1.00 94.94 188 ALA A N 1
ATOM 1512 C CA . ALA A 1 188 ? 5.655 -5.969 17.006 1.00 94.94 188 ALA A CA 1
ATOM 1513 C C . ALA A 1 188 ? 4.773 -5.846 18.259 1.00 94.94 188 ALA A C 1
ATOM 1515 O O . ALA A 1 188 ? 4.548 -4.732 18.716 1.00 94.94 188 ALA A O 1
ATOM 1516 N N . GLY A 1 189 ? 4.333 -6.952 18.861 1.00 93.44 189 GLY A N 1
ATOM 1517 C CA . GLY A 1 189 ? 3.574 -6.958 20.110 1.00 93.44 189 GLY A CA 1
ATOM 1518 C C . GLY A 1 189 ? 2.059 -6.991 19.927 1.00 93.44 189 GLY A C 1
ATOM 1519 O O . GLY A 1 189 ? 1.347 -6.787 20.905 1.00 93.44 189 GLY A O 1
ATOM 1520 N N . ILE A 1 190 ? 1.554 -7.251 18.715 1.00 95.62 190 ILE A N 1
ATOM 1521 C CA . ILE A 1 190 ? 0.128 -7.530 18.526 1.00 95.62 190 ILE A CA 1
ATOM 1522 C C . ILE A 1 190 ? -0.153 -8.974 18.985 1.00 95.62 190 ILE A C 1
ATOM 1524 O O . ILE A 1 190 ? 0.540 -9.891 18.531 1.00 95.62 190 ILE A O 1
ATOM 1528 N N . PRO A 1 191 ? -1.137 -9.209 19.872 1.00 96.19 191 PRO A N 1
ATOM 1529 C CA . PRO A 1 191 ? -1.507 -10.549 20.317 1.00 96.19 191 PRO A CA 1
ATOM 1530 C C . PRO A 1 191 ? -1.855 -11.483 19.153 1.00 96.19 191 PRO A C 1
ATOM 1532 O O . PRO A 1 191 ? -2.632 -11.125 18.270 1.00 96.19 191 PRO A O 1
ATOM 1535 N N . SER A 1 192 ? -1.346 -12.720 19.180 1.00 97.00 192 SER A N 1
ATOM 1536 C CA . SER A 1 192 ? -1.628 -13.716 18.130 1.00 97.00 192 SER A CA 1
ATOM 1537 C C . SER A 1 192 ? -3.126 -14.033 17.999 1.00 97.00 192 SER A C 1
ATOM 1539 O O . SER A 1 192 ? -3.611 -14.273 16.896 1.00 97.00 192 SER A O 1
ATOM 1541 N N . SER A 1 193 ? -3.882 -13.951 19.102 1.00 97.44 193 SER A N 1
ATOM 1542 C CA . SER A 1 193 ? -5.345 -14.112 19.124 1.00 97.44 193 SER A CA 1
ATOM 1543 C C . SER A 1 193 ? -6.103 -13.011 18.374 1.00 97.44 193 SER A C 1
ATOM 1545 O O . SER A 1 193 ? -7.252 -13.217 17.991 1.00 97.44 193 SER A O 1
ATOM 1547 N N . GLN A 1 194 ? -5.474 -11.855 18.147 1.00 97.56 194 GLN A N 1
ATOM 1548 C CA . GLN A 1 194 ? -6.012 -10.768 17.329 1.00 97.56 194 GLN A CA 1
ATOM 1549 C C . GLN A 1 194 ? -5.516 -10.827 15.877 1.00 97.56 194 GLN A C 1
ATOM 1551 O O . GLN A 1 194 ? -5.844 -9.935 15.104 1.00 97.56 194 GLN A O 1
ATOM 1556 N N . LEU A 1 195 ? -4.703 -11.818 15.491 1.00 98.50 195 LEU A N 1
ATOM 1557 C CA . LEU A 1 195 ? -4.091 -11.898 14.164 1.00 98.50 195 LEU A CA 1
ATOM 1558 C C . LEU A 1 195 ? -4.587 -13.120 13.392 1.00 98.50 195 LEU A C 1
ATOM 1560 O O . LEU A 1 195 ? -4.197 -14.261 13.665 1.00 98.50 195 LEU A O 1
ATOM 1564 N N . THR A 1 196 ? -5.345 -12.856 12.333 1.00 98.56 196 THR A N 1
ATOM 1565 C CA . THR A 1 196 ? -5.840 -13.871 11.400 1.00 98.56 196 THR A CA 1
ATOM 1566 C C . THR A 1 196 ? -5.187 -13.684 10.034 1.00 98.56 196 THR A C 1
ATOM 1568 O O . THR A 1 196 ? -5.035 -12.560 9.561 1.00 98.56 196 THR A O 1
ATOM 1571 N N . VAL A 1 197 ? -4.769 -14.774 9.386 1.00 98.62 197 VAL A N 1
ATOM 1572 C CA . VAL A 1 197 ? -4.220 -14.711 8.023 1.00 98.62 197 VAL A CA 1
ATOM 1573 C C . VAL A 1 197 ? -5.367 -14.805 7.023 1.00 98.62 197 VAL A C 1
ATOM 1575 O O . VAL A 1 197 ? -6.116 -15.777 7.024 1.00 98.62 197 VAL A O 1
ATOM 1578 N N . LYS A 1 198 ? -5.486 -13.794 6.162 1.00 97.25 198 LYS A N 1
ATOM 1579 C CA . LYS A 1 198 ? -6.398 -13.757 5.019 1.00 97.25 198 LYS A CA 1
ATOM 1580 C C . LYS A 1 198 ? -5.614 -13.260 3.803 1.00 97.25 198 LYS A C 1
ATOM 1582 O O . LYS A 1 198 ? -5.384 -12.053 3.692 1.00 97.25 198 LYS A O 1
ATOM 1587 N N . PRO A 1 199 ? -5.197 -14.159 2.897 1.00 96.62 199 PRO A N 1
ATOM 1588 C CA . PRO A 1 199 ? -4.540 -13.758 1.664 1.00 96.62 199 PRO A CA 1
ATOM 1589 C C . PRO A 1 199 ? -5.413 -12.844 0.804 1.00 96.62 199 PRO A C 1
ATOM 1591 O O . PRO A 1 199 ? -6.647 -12.876 0.860 1.00 96.62 199 PRO A O 1
ATOM 1594 N N . ASN A 1 200 ? -4.749 -12.041 -0.026 1.00 94.06 200 ASN A N 1
ATOM 1595 C CA . ASN A 1 200 ? -5.428 -11.340 -1.108 1.00 94.06 200 ASN A CA 1
ATOM 1596 C C . ASN A 1 200 ? -5.979 -12.354 -2.114 1.00 94.06 200 ASN A C 1
ATOM 1598 O O . ASN A 1 200 ? -5.484 -13.473 -2.236 1.00 94.06 200 ASN A O 1
ATOM 1602 N N . PHE A 1 201 ? -6.989 -11.925 -2.853 1.00 92.69 201 PHE A N 1
ATOM 1603 C CA . PHE A 1 201 ? -7.735 -12.747 -3.791 1.00 92.69 201 PHE A CA 1
ATOM 1604 C C . PHE A 1 201 ? -7.880 -11.999 -5.112 1.00 92.69 201 PHE A C 1
ATOM 1606 O O . PHE A 1 201 ? -7.798 -10.769 -5.180 1.00 92.69 201 PHE A O 1
ATOM 1613 N N . SER A 1 202 ? -8.099 -12.764 -6.168 1.00 88.38 202 SER A N 1
ATOM 1614 C CA . SER A 1 202 ? -8.435 -12.270 -7.494 1.00 88.38 202 SER A CA 1
ATOM 1615 C C . SER A 1 202 ? -9.601 -13.087 -8.038 1.00 88.38 202 SER A C 1
ATOM 1617 O O . SER A 1 202 ? -9.782 -14.225 -7.603 1.00 88.38 202 SER A O 1
ATOM 1619 N N . PRO A 1 203 ? -10.370 -12.543 -8.993 1.00 84.75 203 PRO A N 1
ATOM 1620 C CA . PRO A 1 203 ? -11.316 -13.348 -9.748 1.00 84.75 203 PRO A CA 1
ATOM 1621 C C . PRO A 1 203 ? -10.617 -14.563 -10.355 1.00 84.75 203 PRO A C 1
ATOM 1623 O O . PRO A 1 203 ? -9.494 -14.445 -10.858 1.00 84.75 203 PRO A O 1
ATOM 1626 N N . ASP A 1 204 ? -11.291 -15.705 -10.309 1.00 86.50 204 ASP A N 1
ATOM 1627 C CA . ASP A 1 204 ? -10.887 -16.871 -11.079 1.00 86.50 204 ASP A CA 1
ATOM 1628 C C . ASP A 1 204 ? -11.297 -16.647 -12.541 1.00 86.50 204 ASP A C 1
ATOM 1630 O O . ASP A 1 204 ? -12.477 -16.478 -12.850 1.00 86.50 204 ASP A O 1
ATOM 1634 N N . LEU A 1 205 ? -10.309 -16.575 -13.432 1.00 84.56 205 LEU A N 1
ATOM 1635 C CA . LEU A 1 205 ? -10.525 -16.409 -14.872 1.00 84.56 205 LEU A CA 1
ATOM 1636 C C . LEU A 1 205 ? -10.658 -17.757 -15.598 1.00 84.56 205 LEU A C 1
ATOM 1638 O O . LEU A 1 205 ? -10.830 -17.781 -16.816 1.00 84.56 205 LEU A O 1
ATOM 1642 N N . GLY A 1 206 ? -10.563 -18.869 -14.866 1.00 86.69 206 GLY A N 1
ATOM 1643 C CA . GLY A 1 206 ? -10.4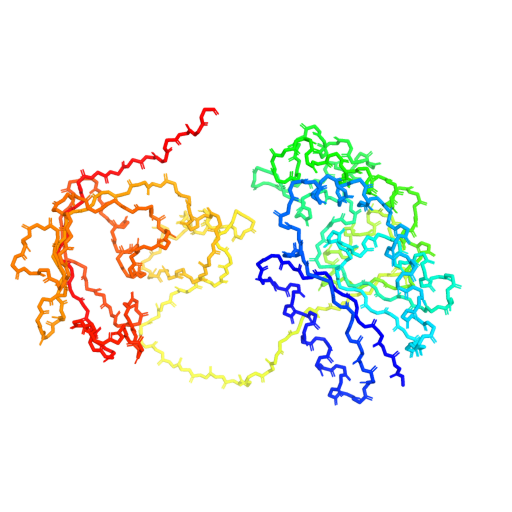37 -20.204 -15.423 1.00 86.69 206 GLY A CA 1
ATOM 1644 C C . GLY A 1 206 ? -9.064 -20.456 -16.051 1.00 86.69 206 GLY A C 1
ATOM 1645 O O . GLY A 1 206 ? -8.152 -19.626 -16.029 1.00 86.69 206 GLY A O 1
ATOM 1646 N N . LEU A 1 207 ? -8.908 -21.647 -16.629 1.00 80.00 207 LEU A N 1
ATOM 1647 C CA . LEU A 1 207 ? -7.697 -22.028 -17.349 1.00 80.00 207 LEU A CA 1
ATOM 1648 C C . LEU A 1 207 ? -7.683 -21.374 -18.734 1.00 80.00 207 LEU A C 1
ATOM 1650 O O . LEU A 1 207 ? -8.340 -21.838 -19.665 1.00 80.00 207 LEU A O 1
ATOM 1654 N N . LEU A 1 208 ? -6.900 -20.307 -18.872 1.00 72.00 208 LEU A N 1
ATOM 1655 C CA . LEU A 1 208 ? -6.615 -19.675 -20.156 1.00 72.00 208 LEU A CA 1
ATOM 1656 C C . LEU A 1 208 ? -5.315 -20.261 -20.718 1.00 72.00 208 LEU A C 1
ATOM 1658 O O . LEU A 1 208 ? -4.226 -19.943 -20.245 1.00 72.00 208 LEU A O 1
ATOM 1662 N N . TYR A 1 209 ? -5.426 -21.128 -21.724 1.00 67.00 209 TYR A N 1
ATOM 1663 C CA . TYR A 1 209 ? -4.275 -21.630 -22.472 1.00 67.00 209 TYR A CA 1
ATOM 1664 C C . TYR A 1 209 ? -4.172 -20.907 -23.813 1.00 67.00 209 TYR A C 1
ATOM 1666 O O . TYR A 1 209 ? -5.000 -21.109 -24.697 1.00 67.00 209 TYR A O 1
ATOM 1674 N N . SER A 1 210 ? -3.109 -20.130 -23.997 1.00 62.59 210 SER A N 1
ATOM 1675 C CA . SER A 1 210 ? -2.592 -19.808 -25.325 1.00 62.59 210 SER A CA 1
ATOM 1676 C C . SER A 1 210 ? -1.153 -20.310 -25.405 1.00 62.59 210 SER A C 1
ATOM 1678 O O . SER A 1 210 ? -0.329 -20.025 -24.536 1.00 62.59 210 SER A O 1
ATOM 1680 N N . ARG A 1 211 ? -0.846 -21.119 -26.423 1.00 56.94 211 ARG A N 1
ATOM 1681 C CA . ARG A 1 211 ? 0.545 -21.392 -26.793 1.00 56.94 211 ARG A CA 1
ATOM 1682 C C . ARG A 1 211 ? 0.958 -20.316 -27.774 1.00 56.94 211 ARG A C 1
ATOM 1684 O O . ARG A 1 211 ? 0.446 -20.286 -28.887 1.00 56.94 211 ARG A O 1
ATOM 1691 N N . ASP A 1 212 ? 1.857 -19.451 -27.337 1.00 57.41 212 ASP A N 1
ATOM 1692 C CA . ASP A 1 212 ? 2.643 -18.632 -28.245 1.00 57.41 212 ASP A CA 1
ATOM 1693 C C . ASP A 1 212 ? 3.966 -19.363 -28.501 1.00 57.41 212 ASP A C 1
ATOM 1695 O O . ASP A 1 212 ? 4.611 -19.835 -27.560 1.00 57.41 212 ASP A O 1
ATOM 1699 N N . GLU A 1 213 ? 4.351 -19.509 -29.767 1.00 58.94 213 GLU A N 1
ATOM 1700 C CA . GLU A 1 213 ? 5.630 -20.120 -30.155 1.00 58.94 213 GLU A CA 1
ATOM 1701 C C . GLU A 1 213 ? 6.818 -19.197 -29.827 1.00 58.94 213 GLU A C 1
ATOM 1703 O O . GLU A 1 213 ? 7.963 -19.648 -29.762 1.00 58.94 213 GLU A O 1
ATOM 1708 N N . HIS A 1 214 ? 6.546 -17.920 -29.531 1.00 57.94 214 HIS A N 1
ATOM 1709 C CA . HIS A 1 214 ? 7.527 -16.934 -29.095 1.00 57.94 214 HIS A CA 1
ATOM 1710 C C . HIS A 1 214 ? 7.382 -16.702 -27.588 1.00 57.94 214 HIS A C 1
ATOM 1712 O O . HIS A 1 214 ? 6.658 -15.822 -27.128 1.00 57.94 214 HIS A O 1
ATOM 1718 N N . ALA A 1 215 ? 8.070 -17.520 -26.788 1.00 56.34 215 ALA A N 1
ATOM 1719 C CA . ALA A 1 215 ? 8.062 -17.368 -25.337 1.00 56.34 215 ALA A CA 1
ATOM 1720 C C . ALA A 1 215 ? 8.738 -16.045 -24.931 1.00 56.34 215 ALA A C 1
ATOM 1722 O O . ALA A 1 215 ? 9.964 -15.932 -24.9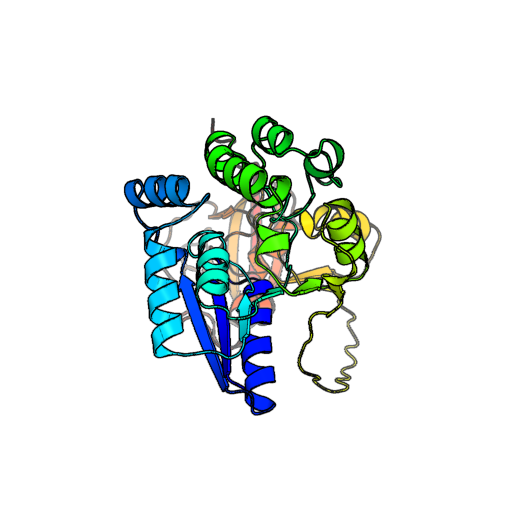15 1.00 56.34 215 ALA A O 1
ATOM 1723 N N . HIS A 1 216 ? 7.933 -15.039 -24.594 1.00 66.25 216 HIS A N 1
ATOM 1724 C CA . HIS A 1 216 ? 8.395 -13.807 -23.964 1.00 66.25 216 HIS A CA 1
ATOM 1725 C C . HIS A 1 216 ? 8.307 -13.930 -22.442 1.00 66.25 216 HIS A C 1
ATOM 1727 O O . HIS A 1 216 ? 7.322 -14.438 -21.906 1.00 66.25 216 HIS A O 1
ATOM 1733 N N . SER A 1 217 ? 9.311 -13.416 -21.734 1.00 72.25 217 SER A N 1
ATOM 1734 C CA . SER A 1 217 ? 9.227 -13.239 -20.285 1.00 72.25 217 SER A CA 1
ATOM 1735 C C . SER A 1 217 ? 8.668 -11.857 -19.979 1.00 72.25 217 SER A C 1
ATOM 1737 O O . SER A 1 217 ? 9.094 -10.870 -20.576 1.00 72.25 217 SER A O 1
ATOM 1739 N N . ILE A 1 218 ? 7.726 -11.765 -19.041 1.00 72.69 218 ILE A N 1
ATOM 1740 C CA . ILE A 1 218 ? 7.099 -10.498 -18.655 1.00 72.69 218 ILE A CA 1
ATOM 1741 C C . ILE A 1 218 ? 7.333 -10.250 -17.168 1.00 72.69 218 ILE A C 1
ATOM 1743 O O . ILE A 1 218 ? 7.011 -11.081 -16.321 1.00 72.69 218 ILE A O 1
ATOM 1747 N N . TYR A 1 219 ? 7.853 -9.071 -16.849 1.00 76.25 219 TYR A N 1
ATOM 1748 C CA . TYR A 1 219 ? 7.750 -8.470 -15.532 1.00 76.25 219 TYR A CA 1
ATOM 1749 C C . TYR A 1 219 ? 6.488 -7.603 -15.492 1.00 76.25 219 TYR A C 1
ATOM 1751 O O . TYR A 1 219 ? 6.357 -6.677 -16.288 1.00 76.25 219 TYR A O 1
ATOM 1759 N N . LEU A 1 220 ? 5.578 -7.872 -14.554 1.00 77.81 220 LEU A N 1
ATOM 1760 C CA . LEU A 1 220 ? 4.377 -7.066 -14.336 1.00 77.81 220 LEU A CA 1
ATOM 1761 C C . LEU A 1 220 ? 4.380 -6.507 -12.912 1.00 77.81 220 LEU A C 1
ATOM 1763 O O . LEU A 1 220 ? 4.257 -7.251 -11.937 1.00 77.81 220 LEU A O 1
ATOM 1767 N N . GLY A 1 221 ? 4.506 -5.190 -12.778 1.00 73.00 221 GLY A N 1
ATOM 1768 C CA . GLY A 1 221 ? 4.537 -4.548 -11.470 1.00 73.00 221 GLY A CA 1
ATOM 1769 C C . GLY A 1 221 ? 5.066 -3.123 -11.499 1.00 73.00 221 GLY A C 1
ATOM 1770 O O . GLY A 1 221 ? 5.507 -2.610 -12.519 1.00 73.00 221 GLY A O 1
ATOM 1771 N N . ARG A 1 222 ? 5.015 -2.460 -10.342 1.00 75.44 222 ARG A N 1
ATOM 1772 C CA . ARG A 1 222 ? 5.556 -1.107 -10.193 1.00 75.44 222 ARG A CA 1
ATOM 1773 C C . ARG A 1 222 ? 7.073 -1.114 -10.421 1.00 75.44 222 ARG A C 1
ATOM 1775 O O . ARG A 1 222 ? 7.779 -1.888 -9.785 1.00 75.44 222 ARG A O 1
ATOM 1782 N N . LEU A 1 223 ? 7.593 -0.206 -11.241 1.00 70.19 223 LEU A N 1
ATOM 1783 C CA . LEU A 1 223 ? 9.036 -0.034 -11.421 1.00 70.19 223 LEU A CA 1
ATOM 1784 C C . LEU A 1 223 ? 9.616 0.752 -10.240 1.00 70.19 223 LEU A C 1
ATOM 1786 O O . LEU A 1 223 ? 9.751 1.977 -10.269 1.00 70.19 223 LEU A O 1
ATOM 1790 N N . SER A 1 224 ? 9.892 0.041 -9.154 1.00 73.12 224 SER A N 1
ATOM 1791 C CA . SER A 1 224 ? 10.395 0.597 -7.900 1.00 73.12 224 SER A CA 1
ATOM 1792 C C . SER A 1 224 ? 11.354 -0.365 -7.201 1.00 73.12 224 SER A C 1
ATOM 1794 O O . SER A 1 224 ? 11.347 -1.572 -7.446 1.00 73.12 224 SER A O 1
ATOM 1796 N N . GLU A 1 225 ? 12.209 0.175 -6.333 1.00 77.50 225 GLU A N 1
ATOM 1797 C CA . GLU A 1 225 ? 13.299 -0.583 -5.709 1.00 77.50 225 GLU A CA 1
ATOM 1798 C C . GLU A 1 225 ? 12.778 -1.791 -4.913 1.00 77.50 225 GLU A C 1
ATOM 1800 O O . GLU A 1 225 ? 13.334 -2.884 -5.008 1.00 77.50 225 GLU A O 1
ATOM 1805 N N . GLU A 1 226 ? 11.653 -1.649 -4.202 1.00 83.56 226 GLU A N 1
ATOM 1806 C CA . GLU A 1 226 ? 11.034 -2.740 -3.439 1.00 83.56 226 GLU A CA 1
ATOM 1807 C C . GLU A 1 226 ? 10.504 -3.885 -4.308 1.00 83.56 226 GLU A C 1
ATOM 1809 O O . GLU A 1 226 ? 10.189 -4.957 -3.794 1.00 83.56 226 GLU A O 1
ATOM 1814 N N . LYS A 1 227 ? 10.389 -3.670 -5.620 1.00 84.88 227 LYS A N 1
ATOM 1815 C CA . LYS A 1 227 ? 10.012 -4.707 -6.577 1.00 84.88 227 LYS A CA 1
ATOM 1816 C C . LYS A 1 227 ? 11.210 -5.425 -7.196 1.00 84.88 227 LYS A C 1
ATOM 1818 O O . LYS A 1 227 ? 11.009 -6.311 -8.020 1.00 84.88 227 LYS A O 1
ATOM 1823 N N . GLY A 1 228 ? 12.435 -5.080 -6.793 1.00 81.94 228 GLY A N 1
ATOM 1824 C CA . GLY A 1 228 ? 13.643 -5.824 -7.154 1.00 81.94 228 GLY A CA 1
ATOM 1825 C C . GLY A 1 228 ? 14.082 -5.652 -8.608 1.00 81.94 228 GLY A C 1
ATOM 1826 O O . GLY A 1 228 ? 14.786 -6.513 -9.129 1.00 81.94 228 GLY A O 1
ATOM 1827 N N . ILE A 1 229 ? 13.698 -4.550 -9.263 1.00 76.94 229 ILE A N 1
ATOM 1828 C CA . ILE A 1 229 ? 13.953 -4.319 -10.697 1.00 76.94 229 ILE A CA 1
ATOM 1829 C C . ILE A 1 229 ? 15.440 -4.438 -11.042 1.00 76.94 229 ILE A C 1
ATOM 1831 O O . ILE A 1 229 ? 15.790 -5.096 -12.016 1.00 76.94 229 ILE A O 1
ATOM 1835 N N . ARG A 1 230 ? 16.334 -3.854 -10.229 1.00 72.62 230 ARG A N 1
ATOM 1836 C CA . ARG A 1 230 ? 17.788 -3.922 -10.475 1.00 72.62 230 ARG A CA 1
ATOM 1837 C C . ARG A 1 230 ? 18.307 -5.353 -10.426 1.00 72.62 230 ARG A C 1
ATOM 1839 O O . ARG A 1 230 ? 19.062 -5.757 -11.302 1.00 72.62 230 ARG A O 1
ATOM 1846 N N . THR A 1 231 ? 17.876 -6.108 -9.419 1.00 78.25 231 THR A N 1
ATOM 1847 C CA . THR A 1 231 ? 18.238 -7.517 -9.248 1.00 78.25 231 THR A CA 1
ATOM 1848 C C . THR A 1 231 ? 17.752 -8.345 -10.430 1.00 78.25 231 THR A C 1
ATOM 1850 O O . THR A 1 231 ? 18.510 -9.153 -10.956 1.00 78.25 231 THR A O 1
ATOM 1853 N N . LEU A 1 232 ? 16.517 -8.105 -10.884 1.00 76.19 232 LEU A N 1
ATOM 1854 C CA . LEU A 1 232 ? 15.953 -8.779 -12.048 1.00 76.19 232 LEU A CA 1
ATOM 1855 C C . LEU A 1 232 ? 16.755 -8.471 -13.316 1.00 76.19 232 LEU A C 1
ATOM 1857 O O . LEU A 1 232 ? 17.148 -9.399 -14.011 1.00 76.19 232 LEU A O 1
ATOM 1861 N N . VAL A 1 233 ? 17.043 -7.195 -13.593 1.00 70.38 233 VAL A N 1
ATOM 1862 C CA . VAL A 1 233 ? 17.838 -6.780 -14.762 1.00 70.38 233 VAL A CA 1
ATOM 1863 C C . VAL A 1 233 ? 19.234 -7.403 -14.742 1.00 70.38 233 VAL A C 1
ATOM 1865 O O . VAL A 1 233 ? 19.698 -7.873 -15.779 1.00 70.38 233 VAL A O 1
ATOM 1868 N N . GLU A 1 234 ? 19.902 -7.430 -13.585 1.00 69.69 234 GLU A N 1
ATOM 1869 C CA . GLU A 1 234 ? 21.228 -8.043 -13.460 1.00 69.69 234 GLU A CA 1
ATOM 1870 C C . GLU A 1 234 ? 21.179 -9.545 -13.739 1.00 69.69 234 GLU A C 1
ATOM 1872 O O . GLU A 1 234 ? 21.950 -10.042 -14.557 1.00 69.69 234 GLU A O 1
ATOM 1877 N N . ALA A 1 235 ? 20.231 -10.255 -13.121 1.00 76.00 235 ALA A N 1
ATOM 1878 C CA . ALA A 1 235 ? 20.038 -11.682 -13.351 1.00 76.00 235 ALA A CA 1
ATOM 1879 C C . ALA A 1 235 ? 19.717 -11.982 -14.825 1.00 76.00 235 ALA A C 1
ATOM 1881 O O . ALA A 1 235 ? 20.198 -12.972 -15.375 1.00 76.00 235 ALA A O 1
ATOM 1882 N N . TRP A 1 236 ? 18.956 -11.103 -15.488 1.00 77.06 236 TRP A N 1
ATOM 1883 C CA . TRP A 1 236 ? 18.496 -11.320 -16.857 1.00 77.06 236 TRP A CA 1
ATOM 1884 C C . TRP A 1 236 ? 19.589 -11.193 -17.925 1.00 77.06 236 TRP A C 1
ATOM 1886 O O . TRP A 1 236 ? 19.412 -11.678 -19.039 1.00 77.06 236 TRP A O 1
ATOM 1896 N N . LYS A 1 237 ? 20.752 -10.611 -17.601 1.00 66.12 237 LYS A N 1
ATOM 1897 C CA . LYS A 1 237 ? 21.908 -10.558 -18.518 1.00 66.12 237 LYS A CA 1
ATOM 1898 C C . LYS A 1 237 ? 22.408 -11.943 -18.941 1.00 66.12 237 LYS A C 1
ATOM 1900 O O . LYS A 1 237 ? 23.040 -12.057 -19.986 1.00 66.12 237 LYS A O 1
ATOM 1905 N N . GLY A 1 238 ? 22.149 -12.972 -18.131 1.00 72.69 238 GLY A N 1
ATOM 1906 C CA . GLY A 1 238 ? 22.522 -14.360 -18.416 1.00 72.69 238 GLY A CA 1
ATOM 1907 C C . GLY A 1 238 ? 21.521 -15.130 -19.283 1.00 72.69 238 GLY A C 1
ATOM 1908 O O . GLY A 1 238 ? 21.768 -16.296 -19.577 1.00 72.69 238 GLY A O 1
ATOM 1909 N N . PHE A 1 239 ? 20.403 -14.516 -19.682 1.00 68.75 239 PHE A N 1
ATOM 1910 C CA . PHE A 1 239 ? 19.327 -15.179 -20.420 1.00 68.75 239 PHE A CA 1
ATOM 1911 C C . PHE A 1 239 ? 19.205 -14.616 -21.839 1.00 68.75 239 PHE A C 1
ATOM 1913 O O . PHE A 1 239 ? 19.298 -13.410 -22.058 1.00 68.75 239 PHE A O 1
ATOM 1920 N N . SER A 1 240 ? 18.964 -15.495 -22.813 1.00 65.88 240 SER A N 1
ATOM 1921 C CA . SER A 1 240 ? 18.714 -15.114 -24.211 1.00 65.88 240 SER A CA 1
ATOM 1922 C C . SER A 1 240 ? 17.256 -14.723 -24.477 1.00 65.88 240 SER A C 1
ATOM 1924 O O . SER A 1 240 ? 16.975 -14.031 -25.455 1.00 65.88 240 SER A O 1
ATOM 1926 N N . THR A 1 241 ? 16.325 -15.137 -23.613 1.00 66.38 241 THR A N 1
ATOM 1927 C CA . THR A 1 241 ? 14.896 -14.822 -23.732 1.00 66.38 241 THR A CA 1
ATOM 1928 C C . THR A 1 241 ? 14.638 -13.331 -23.486 1.00 66.38 241 THR A C 1
ATOM 1930 O O . THR A 1 241 ? 15.103 -12.805 -22.474 1.00 66.38 241 THR A O 1
ATOM 1933 N N . PRO A 1 242 ? 13.864 -12.628 -24.334 1.00 59.78 242 PRO A N 1
ATOM 1934 C CA . PRO A 1 242 ? 13.481 -11.242 -24.070 1.00 59.78 242 PRO A CA 1
ATOM 1935 C C . PRO A 1 242 ? 12.663 -11.093 -22.777 1.00 59.78 242 PRO A C 1
ATOM 1937 O O . PRO A 1 242 ? 11.735 -11.867 -22.540 1.00 59.78 242 PRO A O 1
ATOM 1940 N N . LEU A 1 243 ? 12.982 -10.070 -21.975 1.00 60.56 243 LEU A N 1
ATOM 1941 C CA . LEU A 1 243 ? 12.189 -9.634 -20.820 1.00 60.56 243 LEU A CA 1
ATOM 1942 C C . LEU A 1 243 ? 11.493 -8.306 -21.126 1.00 60.56 243 LEU A C 1
ATOM 1944 O O . LEU A 1 243 ? 12.161 -7.309 -21.403 1.00 60.56 243 LEU A O 1
ATOM 1948 N N . ILE A 1 244 ? 10.166 -8.306 -21.044 1.00 64.62 244 ILE A N 1
ATOM 1949 C CA . ILE A 1 244 ? 9.294 -7.144 -21.224 1.00 64.62 244 ILE A CA 1
ATOM 1950 C C . ILE A 1 244 ? 8.911 -6.611 -19.842 1.00 64.62 244 ILE A C 1
ATOM 1952 O O . ILE A 1 244 ? 8.492 -7.382 -18.980 1.00 64.62 244 ILE A O 1
ATOM 1956 N N . PHE A 1 245 ? 9.032 -5.303 -19.624 1.00 61.19 245 PHE A N 1
ATOM 1957 C CA . PHE A 1 245 ? 8.626 -4.657 -18.377 1.00 61.19 245 PHE A CA 1
ATOM 1958 C C . PHE A 1 245 ? 7.283 -3.953 -18.567 1.00 61.19 245 PHE A C 1
ATOM 1960 O O . PHE A 1 245 ? 7.151 -3.083 -19.416 1.00 61.19 245 PHE A O 1
ATOM 1967 N N . VAL A 1 246 ? 6.291 -4.305 -17.751 1.00 69.12 246 VAL A N 1
ATOM 1968 C CA . VAL A 1 246 ? 4.959 -3.696 -17.763 1.00 69.12 246 VAL A CA 1
ATOM 1969 C C . VAL A 1 246 ? 4.674 -3.080 -16.396 1.00 69.12 246 VAL A C 1
ATOM 1971 O O . VAL A 1 246 ? 4.445 -3.782 -15.408 1.00 69.12 246 VAL A O 1
ATOM 1974 N N . GLY A 1 247 ? 4.664 -1.750 -16.350 1.00 62.31 247 GLY A N 1
ATOM 1975 C CA . GLY A 1 247 ? 4.238 -0.963 -15.196 1.00 62.31 247 GLY A CA 1
ATOM 1976 C C . GLY A 1 247 ? 5.004 0.348 -15.044 1.00 62.31 247 GLY A C 1
ATOM 1977 O O . GLY A 1 247 ? 6.059 0.543 -15.636 1.00 62.31 247 GLY A O 1
ATOM 1978 N N . ASP A 1 248 ? 4.463 1.249 -14.227 1.00 63.03 248 ASP A N 1
ATOM 1979 C CA . ASP A 1 248 ? 5.038 2.573 -13.964 1.00 63.03 248 ASP A CA 1
ATOM 1980 C C . ASP A 1 248 ? 5.787 2.602 -12.625 1.00 63.03 248 ASP A C 1
ATOM 1982 O O . ASP A 1 248 ? 5.567 1.761 -11.749 1.00 63.03 248 ASP A O 1
ATOM 1986 N N . GLY A 1 249 ? 6.626 3.610 -12.387 1.00 65.00 249 GLY A N 1
ATOM 1987 C CA . GLY A 1 249 ? 7.171 3.871 -11.055 1.00 65.00 249 GLY A CA 1
ATOM 1988 C C . GLY A 1 249 ? 8.388 4.793 -11.047 1.00 65.00 249 GLY A C 1
ATOM 1989 O O . GLY A 1 249 ? 8.889 5.150 -12.104 1.00 65.00 249 GLY A O 1
ATOM 1990 N N . PRO A 1 250 ? 8.912 5.152 -9.860 1.00 60.62 250 PRO A N 1
ATOM 1991 C CA . PRO A 1 250 ? 10.055 6.061 -9.745 1.00 60.62 250 PRO A CA 1
ATOM 1992 C C . PRO A 1 250 ? 11.314 5.586 -10.479 1.00 60.62 250 PRO A C 1
ATOM 1994 O O . PRO A 1 250 ? 12.184 6.399 -10.767 1.00 60.62 250 PRO A O 1
ATOM 1997 N N . MET A 1 251 ? 11.439 4.279 -10.746 1.00 56.03 251 MET A N 1
ATOM 1998 C CA . MET A 1 251 ? 12.534 3.741 -11.554 1.00 56.03 251 MET A CA 1
ATOM 1999 C C . MET A 1 251 ? 12.256 3.767 -13.056 1.00 56.03 251 MET A C 1
ATOM 2001 O O . MET A 1 251 ? 13.209 3.774 -13.827 1.00 56.03 251 MET A O 1
ATOM 2005 N N . ALA A 1 252 ? 10.986 3.824 -13.469 1.00 51.38 252 ALA A N 1
ATOM 2006 C CA . ALA A 1 252 ? 10.648 4.235 -14.831 1.00 51.38 252 ALA A CA 1
ATOM 2007 C C . ALA A 1 252 ? 11.172 5.660 -15.074 1.00 51.38 252 ALA A C 1
ATOM 2009 O O . ALA A 1 252 ? 11.740 5.940 -16.115 1.00 51.38 252 ALA A O 1
ATOM 2010 N N . ASP A 1 253 ? 11.106 6.516 -14.051 1.00 48.50 253 ASP A N 1
ATOM 2011 C CA . ASP A 1 253 ? 11.627 7.885 -14.089 1.00 48.50 253 ASP A CA 1
ATOM 2012 C C . ASP A 1 253 ? 13.147 7.984 -13.806 1.00 48.50 253 ASP A C 1
ATOM 2014 O O . ASP A 1 253 ? 13.728 9.072 -13.855 1.00 48.50 253 ASP A O 1
ATOM 2018 N N . SER A 1 254 ? 13.836 6.885 -13.463 1.00 45.50 254 SER A N 1
ATOM 2019 C CA . SER A 1 254 ? 15.218 6.959 -12.975 1.00 45.50 254 SER A CA 1
ATOM 2020 C C . SER A 1 254 ? 16.252 6.881 -14.100 1.00 45.50 254 SER A C 1
ATOM 2022 O O . SER A 1 254 ? 16.845 5.835 -14.362 1.00 45.50 254 SER A O 1
ATOM 2024 N N . GLY A 1 255 ? 16.602 8.047 -14.638 1.00 52.09 255 GLY A N 1
ATOM 2025 C CA . GLY A 1 255 ? 17.974 8.485 -14.379 1.00 52.09 255 GLY A CA 1
ATOM 2026 C C . GLY A 1 255 ? 18.794 9.004 -15.544 1.00 52.09 255 GLY A C 1
ATOM 2027 O O . GLY A 1 255 ? 19.780 9.680 -15.265 1.00 52.09 255 GLY A O 1
ATOM 2028 N N . LYS A 1 256 ? 18.432 8.734 -16.804 1.00 61.31 256 LYS A N 1
ATOM 2029 C CA . LYS A 1 256 ? 19.213 9.225 -17.947 1.00 61.31 256 LYS A CA 1
ATOM 2030 C C . LYS A 1 256 ? 18.384 10.051 -18.912 1.00 61.31 256 LYS A C 1
ATOM 2032 O O . LYS A 1 256 ? 17.364 9.581 -19.409 1.00 61.31 256 LYS A O 1
ATOM 2037 N N . VAL A 1 257 ? 18.841 11.268 -19.180 1.00 65.50 257 VAL A N 1
ATOM 2038 C CA . VAL A 1 257 ? 18.367 12.078 -20.299 1.00 65.50 257 VAL A CA 1
ATOM 2039 C C . VAL A 1 257 ? 19.046 11.537 -21.545 1.00 65.50 257 VAL A C 1
ATOM 2041 O O . VAL A 1 257 ? 20.278 11.500 -21.624 1.00 65.50 257 VAL A O 1
ATOM 2044 N N . VAL A 1 258 ? 18.238 11.065 -22.486 1.00 75.06 258 VAL A N 1
ATOM 2045 C CA . VAL A 1 258 ? 18.720 10.586 -23.774 1.00 75.06 258 VAL A CA 1
ATOM 2046 C C . VAL A 1 258 ? 18.318 11.594 -24.833 1.00 75.06 258 VAL A C 1
ATOM 2048 O O . VAL A 1 258 ? 17.143 11.935 -24.955 1.00 75.06 258 VAL A O 1
ATOM 2051 N N . SER A 1 259 ? 19.304 12.057 -25.593 1.00 83.12 259 SER A N 1
ATOM 2052 C CA . SER A 1 259 ? 19.109 12.995 -26.695 1.00 83.12 259 SER A CA 1
ATOM 2053 C C . SER A 1 259 ? 19.224 12.218 -28.003 1.00 83.12 259 SER A C 1
ATOM 2055 O O . SER A 1 259 ? 20.268 11.617 -28.276 1.00 83.12 259 SER A O 1
ATOM 2057 N N . VAL A 1 260 ? 18.166 12.206 -28.815 1.00 87.50 260 VAL A N 1
ATOM 2058 C CA . VAL A 1 260 ? 18.118 11.424 -30.059 1.00 87.50 260 VAL A CA 1
ATOM 2059 C C . VAL A 1 260 ? 17.825 12.278 -31.284 1.00 87.50 260 VAL A C 1
ATOM 2061 O O . VAL A 1 260 ? 17.021 13.208 -31.263 1.00 87.50 260 VAL A O 1
ATOM 2064 N N . LYS A 1 261 ? 18.441 11.905 -32.397 1.00 93.12 261 LYS A N 1
ATOM 2065 C CA . LYS A 1 261 ? 17.984 12.266 -33.737 1.00 93.12 261 LYS A CA 1
ATOM 2066 C C . LYS A 1 261 ? 17.158 11.118 -34.283 1.00 93.12 261 LYS A C 1
ATOM 2068 O O . LYS A 1 261 ? 17.549 9.963 -34.115 1.00 93.12 261 LYS A O 1
ATOM 2073 N N . TYR A 1 262 ? 16.034 11.421 -34.917 1.00 93.00 262 TYR A N 1
ATOM 2074 C CA . TYR A 1 262 ? 15.156 10.403 -35.454 1.00 93.00 262 TYR A CA 1
ATOM 2075 C C . TYR A 1 262 ? 14.375 10.850 -36.690 1.00 93.00 262 TYR A C 1
ATOM 2077 O O . TYR A 1 262 ? 14.051 12.022 -36.881 1.00 93.00 262 TYR A O 1
ATOM 2085 N N . THR A 1 263 ? 14.006 9.858 -37.492 1.00 94.38 263 THR A N 1
ATOM 2086 C CA . THR A 1 263 ? 12.920 9.948 -38.468 1.00 94.38 263 THR A CA 1
ATOM 2087 C C . THR A 1 263 ? 12.050 8.708 -38.317 1.00 94.38 263 THR A C 1
ATOM 2089 O O . THR A 1 263 ? 12.554 7.586 -38.374 1.00 94.38 263 THR A O 1
ATOM 2092 N N . GLY A 1 264 ? 10.754 8.905 -38.106 1.00 93.31 264 GLY A N 1
ATOM 2093 C CA . GLY A 1 264 ? 9.757 7.853 -37.962 1.00 93.31 264 GLY A CA 1
ATOM 2094 C C . GLY A 1 264 ? 8.858 7.749 -39.187 1.00 93.31 264 GLY A C 1
ATOM 2095 O O . GLY A 1 264 ? 8.468 8.757 -39.778 1.00 93.31 264 GLY A O 1
ATOM 2096 N N . LYS A 1 265 ? 8.483 6.526 -39.550 1.00 93.38 265 LYS A N 1
ATOM 2097 C CA . LYS A 1 265 ? 7.442 6.254 -40.545 1.00 93.38 265 LYS A CA 1
ATOM 2098 C C . LYS A 1 265 ? 6.575 5.077 -40.132 1.00 93.38 265 LYS A C 1
ATOM 2100 O O . LYS A 1 265 ? 6.989 4.240 -39.328 1.00 93.38 265 LYS A O 1
ATOM 2105 N N . VAL A 1 266 ? 5.404 4.975 -40.744 1.00 91.00 266 VAL A N 1
ATOM 2106 C CA . VAL A 1 266 ? 4.634 3.732 -40.737 1.00 91.00 266 VAL A CA 1
ATOM 2107 C C . VAL A 1 266 ? 5.399 2.690 -41.556 1.00 91.00 266 VAL A C 1
ATOM 2109 O O . VAL A 1 266 ? 5.933 3.004 -42.620 1.00 91.00 266 VAL A O 1
ATOM 2112 N N . LEU A 1 267 ? 5.463 1.447 -41.072 1.00 73.94 267 LEU A N 1
ATOM 2113 C CA . LEU A 1 267 ? 6.235 0.356 -41.681 1.00 73.94 267 LEU A CA 1
ATOM 2114 C C . LEU A 1 267 ? 5.954 0.214 -43.185 1.00 73.94 267 LEU A C 1
ATOM 2116 O O . LEU A 1 267 ? 6.890 0.126 -43.978 1.00 73.94 267 LEU A O 1
ATOM 2120 N N . ASN A 1 268 ? 4.675 0.288 -43.556 1.00 77.56 268 ASN A N 1
ATOM 2121 C CA . ASN A 1 268 ? 4.184 0.171 -44.930 1.00 77.56 268 ASN A CA 1
ATOM 2122 C C . ASN A 1 268 ? 3.590 1.489 -45.461 1.00 77.56 268 ASN A C 1
ATOM 2124 O O . ASN A 1 268 ? 2.720 1.461 -46.328 1.00 77.56 268 ASN A O 1
ATOM 2128 N N . GLY A 1 269 ? 3.990 2.641 -44.914 1.00 81.94 269 GLY A N 1
ATOM 2129 C CA . GLY A 1 269 ? 3.286 3.896 -45.169 1.00 81.94 269 GLY A CA 1
ATOM 2130 C C . GLY A 1 269 ? 4.148 5.150 -45.100 1.00 81.94 269 GLY A C 1
ATOM 2131 O O . GLY A 1 269 ? 5.366 5.118 -45.283 1.00 81.94 269 GLY A O 1
ATOM 2132 N N . GLY A 1 270 ? 3.461 6.275 -44.895 1.00 87.44 270 GLY A N 1
ATOM 2133 C CA . GLY A 1 270 ? 4.037 7.615 -44.913 1.00 87.44 270 GLY A CA 1
ATOM 2134 C C . GLY A 1 270 ? 4.856 7.963 -43.670 1.00 87.44 270 GLY A C 1
ATOM 2135 O O . GLY A 1 270 ? 4.910 7.218 -42.685 1.00 87.44 270 GLY A O 1
ATOM 2136 N N . TRP A 1 271 ? 5.505 9.123 -43.742 1.00 93.31 271 TRP A N 1
ATOM 2137 C CA . TRP A 1 271 ? 6.254 9.694 -42.629 1.00 93.31 271 TRP A CA 1
ATOM 2138 C C . TRP A 1 271 ? 5.329 10.013 -41.459 1.00 93.31 271 TRP A C 1
ATOM 2140 O O . TRP A 1 271 ? 4.206 10.479 -41.642 1.00 93.31 271 TRP A O 1
ATOM 2150 N N . VAL A 1 272 ? 5.826 9.734 -40.260 1.00 91.38 272 VAL A N 1
ATOM 2151 C CA . VAL A 1 272 ? 5.135 10.020 -39.005 1.00 91.38 272 VAL A CA 1
ATOM 2152 C C . VAL A 1 272 ? 5.676 11.307 -38.425 1.00 91.38 272 VAL A C 1
ATOM 2154 O O . VAL A 1 272 ? 4.894 12.206 -38.136 1.00 91.38 272 VAL A O 1
ATOM 2157 N N . ASP A 1 273 ? 6.997 11.383 -38.254 1.00 91.75 273 ASP A N 1
ATOM 2158 C CA . ASP A 1 273 ? 7.640 12.564 -37.691 1.00 91.75 273 ASP A CA 1
ATOM 2159 C C . ASP A 1 273 ? 9.163 12.560 -37.895 1.00 91.75 273 ASP A C 1
ATOM 2161 O O . ASP A 1 273 ? 9.758 11.506 -38.156 1.00 91.75 273 ASP A O 1
ATOM 2165 N N . SER A 1 274 ? 9.814 13.719 -37.770 1.00 93.56 274 SER A N 1
ATOM 2166 C CA . SER A 1 274 ? 11.272 13.835 -37.906 1.00 93.56 274 SER A CA 1
ATOM 2167 C C . SER A 1 274 ? 11.831 15.099 -37.259 1.00 93.56 274 SER A C 1
ATOM 2169 O O . SER A 1 274 ? 11.397 16.209 -37.560 1.00 93.56 274 SER A O 1
ATOM 2171 N N . ASN A 1 275 ? 12.896 14.959 -36.468 1.00 92.75 275 ASN A N 1
ATOM 2172 C CA . ASN A 1 275 ? 13.672 16.103 -35.970 1.00 92.75 275 ASN A CA 1
ATOM 2173 C C . ASN A 1 275 ? 14.976 16.341 -36.742 1.00 92.75 275 ASN A C 1
ATOM 2175 O O . ASN A 1 275 ? 15.807 17.127 -36.309 1.00 92.75 275 ASN A O 1
ATOM 2179 N N . ILE A 1 276 ? 15.165 15.686 -37.889 1.00 93.50 276 ILE A N 1
ATOM 2180 C CA . ILE A 1 276 ? 16.330 15.903 -38.767 1.00 93.50 276 ILE A CA 1
ATOM 2181 C C . ILE A 1 276 ? 15.962 16.292 -40.201 1.00 93.50 276 ILE A C 1
ATOM 2183 O O . ILE A 1 276 ? 16.839 16.649 -40.981 1.00 93.50 276 ILE A O 1
ATOM 2187 N N . ASP A 1 277 ? 14.676 16.239 -40.548 1.00 93.12 277 ASP A N 1
ATOM 2188 C CA . ASP A 1 277 ? 14.152 16.643 -41.849 1.00 93.12 277 ASP A CA 1
ATOM 2189 C C . ASP A 1 277 ? 12.762 17.273 -41.687 1.00 93.12 277 ASP A C 1
ATOM 2191 O O . ASP A 1 277 ? 11.784 16.571 -41.424 1.00 93.12 277 ASP A O 1
ATOM 2195 N N . SER A 1 278 ? 12.675 18.595 -41.839 1.00 90.81 278 SER A N 1
ATOM 2196 C CA . SER A 1 278 ? 11.437 19.357 -41.643 1.00 90.81 278 SER A CA 1
ATOM 2197 C C . SER A 1 278 ? 10.351 19.018 -42.666 1.00 90.81 278 SER A C 1
ATOM 2199 O O . SER A 1 278 ? 9.172 19.221 -42.393 1.00 90.81 278 SER A O 1
ATOM 2201 N N . THR A 1 279 ? 10.711 18.444 -43.820 1.00 91.38 279 THR A N 1
ATOM 2202 C CA . THR A 1 279 ? 9.735 18.007 -44.833 1.00 91.38 279 THR A CA 1
ATOM 2203 C C . THR A 1 279 ? 8.969 16.747 -44.415 1.00 91.38 279 THR A C 1
ATOM 2205 O O . THR A 1 279 ? 7.973 16.392 -45.042 1.00 91.38 279 THR A O 1
ATOM 2208 N N . LYS A 1 280 ? 9.421 16.072 -43.350 1.00 92.25 280 LYS A N 1
ATOM 2209 C CA . LYS A 1 280 ? 8.859 14.819 -42.822 1.00 92.25 280 LYS A CA 1
ATOM 2210 C C . LYS A 1 280 ? 8.154 14.996 -41.474 1.00 92.25 280 LYS A C 1
ATOM 2212 O O . LYS A 1 280 ? 7.845 14.001 -40.822 1.00 92.25 280 LYS A O 1
ATOM 2217 N N . GLN A 1 281 ? 7.920 16.237 -41.053 1.00 89.62 281 GLN A N 1
ATOM 2218 C CA . GLN A 1 281 ? 7.177 16.546 -39.836 1.00 89.62 281 GLN A CA 1
ATOM 2219 C C . GLN A 1 281 ? 5.678 16.500 -40.090 1.00 89.62 281 GLN A C 1
ATOM 2221 O O . GLN A 1 281 ? 5.179 17.081 -41.053 1.00 89.62 281 GLN A O 1
ATOM 2226 N N . PHE A 1 282 ? 4.944 15.859 -39.184 1.00 84.12 282 PHE A N 1
ATOM 2227 C CA . PHE A 1 282 ? 3.488 15.958 -39.194 1.00 84.12 282 PHE A CA 1
ATOM 2228 C C . PHE A 1 282 ? 3.007 17.281 -38.581 1.00 84.12 282 PHE A C 1
ATOM 2230 O O . PHE A 1 282 ? 2.049 17.886 -39.060 1.00 84.12 282 PHE A O 1
ATOM 2237 N N . GLN A 1 283 ? 3.682 17.746 -37.527 1.00 83.75 283 GLN A N 1
ATOM 2238 C CA . GLN A 1 283 ? 3.465 19.060 -36.926 1.00 83.75 283 GLN A CA 1
ATOM 2239 C C . GLN A 1 283 ? 4.803 19.792 -36.825 1.00 83.75 283 GLN A C 1
ATOM 2241 O O . GLN A 1 283 ? 5.778 19.168 -36.412 1.00 83.75 283 GLN A O 1
ATOM 2246 N N . PRO A 1 284 ? 4.862 21.095 -37.157 1.00 85.12 284 PRO A N 1
ATOM 2247 C CA . PRO A 1 284 ? 6.091 21.862 -37.028 1.00 85.12 284 PRO A CA 1
ATOM 2248 C C . PRO A 1 284 ? 6.641 21.805 -35.600 1.00 85.12 284 PRO A C 1
ATOM 2250 O O . PRO A 1 284 ? 5.939 22.158 -34.649 1.00 85.12 284 PRO A O 1
ATOM 2253 N N . HIS A 1 285 ? 7.898 21.394 -35.452 1.00 82.75 285 HIS A N 1
ATOM 2254 C CA . HIS A 1 285 ? 8.607 21.392 -34.172 1.00 82.75 285 HIS A CA 1
ATOM 2255 C C . HIS A 1 285 ? 10.113 21.670 -34.362 1.00 82.75 285 HIS A C 1
ATOM 2257 O O . HIS A 1 285 ? 10.624 21.536 -35.479 1.00 82.75 285 HIS A O 1
ATOM 2263 N N . PRO A 1 286 ? 10.850 22.057 -33.299 1.00 88.19 286 PRO A N 1
ATOM 2264 C CA . PRO A 1 286 ? 12.294 22.296 -33.379 1.00 88.19 286 PRO A CA 1
ATOM 2265 C C . PRO A 1 286 ? 13.078 21.095 -33.930 1.00 88.19 286 PRO A C 1
ATOM 2267 O O . PRO A 1 286 ? 12.718 19.945 -33.676 1.00 88.19 286 PRO A O 1
ATOM 2270 N N . MET A 1 287 ? 14.169 21.371 -34.651 1.00 89.00 287 MET A N 1
ATOM 2271 C CA . MET A 1 287 ? 15.054 20.364 -35.271 1.00 89.00 287 MET A CA 1
ATOM 2272 C C . MET A 1 287 ? 16.190 19.900 -34.344 1.00 89.00 287 MET A C 1
ATOM 2274 O O . MET A 1 287 ? 17.116 19.206 -34.765 1.00 89.00 287 MET A O 1
ATOM 2278 N N . ASP A 1 288 ? 16.166 20.325 -33.084 1.00 89.00 288 ASP A N 1
ATOM 2279 C CA . ASP A 1 288 ? 17.156 19.909 -32.103 1.00 89.00 288 ASP A CA 1
ATOM 2280 C C . ASP A 1 288 ? 16.978 18.420 -31.743 1.00 89.00 288 ASP A C 1
ATOM 2282 O O . ASP A 1 288 ? 15.870 17.871 -31.857 1.00 89.00 288 ASP A O 1
ATOM 2286 N N . PRO A 1 289 ? 18.052 17.728 -31.308 1.00 87.75 289 PRO A N 1
ATOM 2287 C CA . PRO A 1 289 ? 17.938 16.384 -30.762 1.00 87.75 289 PRO A CA 1
ATOM 2288 C C . PRO A 1 289 ? 16.840 16.327 -29.702 1.00 87.75 289 PRO A C 1
ATOM 2290 O O . PRO A 1 289 ? 16.827 17.110 -28.755 1.00 87.75 289 PRO A O 1
ATOM 2293 N N . PHE A 1 290 ? 15.908 15.400 -29.882 1.00 84.12 290 PHE A N 1
ATOM 2294 C CA . PHE A 1 290 ? 14.779 15.242 -28.992 1.00 84.12 290 PHE A CA 1
ATOM 2295 C C . PHE A 1 290 ? 15.286 14.630 -27.697 1.00 84.12 290 PHE A C 1
ATOM 2297 O O . PHE A 1 290 ? 15.809 13.512 -27.691 1.00 84.12 290 PHE A O 1
ATOM 2304 N N . GLU A 1 291 ? 15.173 15.393 -26.618 1.00 76.62 291 GLU A N 1
ATOM 2305 C CA . GLU A 1 291 ? 15.583 14.959 -25.296 1.00 76.62 291 GLU A CA 1
ATOM 2306 C C . GLU A 1 291 ? 14.379 14.413 -24.554 1.00 76.62 291 GLU A C 1
ATOM 2308 O O . GLU A 1 291 ? 13.373 15.098 -24.362 1.00 76.62 291 GLU A O 1
ATOM 2313 N N . PHE A 1 292 ? 14.492 13.174 -24.107 1.00 67.88 292 PHE A N 1
ATOM 2314 C CA . PHE A 1 292 ? 13.516 12.601 -23.204 1.00 67.88 292 PHE A CA 1
ATOM 2315 C C . PHE A 1 292 ? 14.229 11.892 -22.070 1.00 67.88 292 PHE A C 1
ATOM 2317 O O . PHE A 1 292 ? 15.334 11.356 -22.204 1.00 67.88 292 PHE A O 1
ATOM 2324 N N . LEU A 1 293 ? 13.577 11.905 -20.917 1.00 58.88 293 LEU A N 1
ATOM 2325 C CA . LEU A 1 293 ? 14.012 11.098 -19.802 1.00 58.88 293 LEU A CA 1
ATOM 2326 C C . LEU A 1 293 ? 13.673 9.643 -20.136 1.00 58.88 293 LEU A C 1
ATOM 2328 O O . LEU A 1 293 ? 12.536 9.312 -20.477 1.00 58.88 293 LEU A O 1
ATOM 2332 N N . SER A 1 294 ? 14.680 8.775 -20.094 1.00 53.62 294 SER A N 1
ATOM 2333 C CA . SER A 1 294 ? 14.502 7.350 -20.351 1.00 53.62 294 SER A CA 1
ATOM 2334 C C . SER A 1 294 ? 13.448 6.795 -19.391 1.00 53.62 294 SER A C 1
ATOM 2336 O O . SER A 1 294 ? 13.702 6.749 -18.192 1.00 53.62 294 SER A O 1
ATOM 2338 N N . GLY A 1 295 ? 12.288 6.403 -19.932 1.00 47.25 295 GLY A N 1
ATOM 2339 C CA . GLY A 1 295 ? 11.136 5.886 -19.184 1.00 47.25 295 GLY A CA 1
ATOM 2340 C C . GLY A 1 295 ? 10.116 6.928 -18.683 1.00 47.25 295 GLY A C 1
ATOM 2341 O O . GLY A 1 295 ? 9.198 6.560 -17.956 1.00 47.25 295 GLY A O 1
ATOM 2342 N N . SER A 1 296 ? 10.205 8.197 -19.108 1.00 45.12 296 SER A N 1
ATOM 2343 C CA . SER A 1 296 ? 9.185 9.226 -18.828 1.00 45.12 296 SER A CA 1
ATOM 2344 C C . SER A 1 296 ? 8.080 9.309 -19.886 1.00 45.12 296 SER A C 1
ATOM 2346 O O . SER A 1 296 ? 8.293 8.964 -21.048 1.00 45.12 296 SER A O 1
ATOM 2348 N N . GLN A 1 297 ? 6.935 9.898 -19.528 1.00 48.78 297 GLN A N 1
ATOM 2349 C CA . GLN A 1 297 ? 5.914 10.293 -20.503 1.00 48.78 297 GLN A CA 1
ATOM 2350 C C . GLN A 1 297 ? 6.430 11.409 -21.427 1.00 48.78 297 GLN A C 1
ATOM 2352 O O . GLN A 1 297 ? 6.860 12.461 -20.960 1.00 48.78 297 GLN A O 1
ATOM 2357 N N . GLY A 1 298 ? 6.374 11.172 -22.740 1.00 54.41 298 GLY A N 1
ATOM 2358 C CA . GLY A 1 298 ? 6.848 12.110 -23.767 1.00 54.41 298 GLY A CA 1
ATOM 2359 C C . GLY A 1 298 ? 7.134 11.461 -25.126 1.00 54.41 298 GLY A C 1
ATOM 2360 O O . GLY A 1 298 ? 7.099 12.144 -26.143 1.00 54.41 298 GLY A O 1
ATOM 2361 N N . ALA A 1 299 ? 7.342 10.141 -25.158 1.00 70.56 299 ALA A N 1
ATOM 2362 C CA . ALA A 1 299 ? 7.461 9.337 -26.375 1.00 70.56 299 ALA A CA 1
ATOM 2363 C C . ALA A 1 299 ? 6.654 8.033 -26.252 1.00 70.56 299 ALA A C 1
ATOM 2365 O O . ALA A 1 299 ? 6.249 7.646 -25.155 1.00 70.56 299 ALA A O 1
ATOM 2366 N N . ILE A 1 300 ? 6.420 7.352 -27.378 1.00 76.38 300 ILE A N 1
ATOM 2367 C CA . ILE A 1 300 ? 5.793 6.022 -27.390 1.00 76.38 300 ILE A CA 1
ATOM 2368 C C . ILE A 1 300 ? 6.681 4.985 -26.686 1.00 76.38 300 ILE A C 1
ATOM 2370 O O . ILE A 1 300 ? 7.909 5.067 -26.746 1.00 76.38 300 ILE A O 1
ATOM 2374 N N . VAL A 1 301 ? 6.062 3.985 -26.053 1.00 75.62 301 VAL A N 1
ATOM 2375 C CA . VAL A 1 301 ? 6.744 2.983 -25.212 1.00 75.62 301 VAL A CA 1
ATOM 2376 C C . VAL A 1 301 ? 7.877 2.282 -25.963 1.00 75.62 301 VAL A C 1
ATOM 2378 O O . VAL A 1 301 ? 8.995 2.207 -25.461 1.00 75.62 301 VAL A O 1
ATOM 2381 N N . GLY A 1 302 ? 7.643 1.867 -27.210 1.00 77.38 302 GLY A N 1
ATOM 2382 C CA . GLY A 1 302 ? 8.668 1.200 -28.013 1.00 77.38 302 GLY A CA 1
ATOM 2383 C C . GLY A 1 302 ? 9.897 2.067 -28.303 1.00 77.38 302 GLY A C 1
ATOM 2384 O O . GLY A 1 302 ? 10.998 1.539 -28.439 1.00 77.38 302 GLY A O 1
ATOM 2385 N N . MET A 1 303 ? 9.742 3.395 -28.347 1.00 83.31 303 MET A N 1
ATOM 2386 C CA . MET A 1 303 ? 10.867 4.324 -28.484 1.00 83.31 303 MET A CA 1
ATOM 2387 C C . MET A 1 303 ? 11.648 4.420 -27.169 1.00 83.31 303 MET A C 1
ATOM 2389 O O . MET A 1 303 ? 12.876 4.336 -27.175 1.00 83.31 303 MET A O 1
ATOM 2393 N N . LEU A 1 304 ? 10.936 4.534 -26.040 1.00 74.12 304 LEU A N 1
ATOM 2394 C CA . LEU A 1 304 ? 11.537 4.585 -24.703 1.00 74.12 304 LEU A CA 1
ATOM 2395 C C . LEU A 1 304 ? 12.345 3.321 -24.391 1.00 74.12 304 LEU A C 1
ATOM 2397 O O . LEU A 1 304 ? 13.420 3.415 -23.804 1.00 74.12 304 LEU A O 1
ATOM 2401 N N . GLU A 1 305 ? 11.851 2.150 -24.787 1.00 73.94 305 GLU A N 1
ATOM 2402 C CA . GLU A 1 305 ? 12.528 0.869 -24.574 1.00 73.94 305 GLU A CA 1
ATOM 2403 C C . GLU A 1 305 ? 13.637 0.610 -25.600 1.00 73.94 305 GLU A C 1
ATOM 2405 O O . GLU A 1 305 ? 14.736 0.177 -25.244 1.00 73.94 305 GLU A O 1
ATOM 2410 N N . GLY A 1 306 ? 13.372 0.884 -26.880 1.00 71.38 306 GLY A N 1
ATOM 2411 C CA . GLY A 1 306 ? 14.288 0.568 -27.971 1.00 71.38 306 GLY A CA 1
ATOM 2412 C C . GLY A 1 306 ? 15.582 1.377 -27.915 1.00 71.38 306 GLY A C 1
ATOM 2413 O O . GLY A 1 306 ? 16.669 0.826 -28.096 1.00 71.38 306 GLY A O 1
ATOM 2414 N N . VAL A 1 307 ? 15.492 2.671 -27.598 1.00 78.25 307 VAL A N 1
ATOM 2415 C CA . VAL A 1 307 ? 16.657 3.567 -27.539 1.00 78.25 307 VAL A CA 1
ATOM 2416 C C . VAL A 1 307 ? 17.655 3.142 -26.453 1.00 78.25 307 VAL A C 1
ATOM 2418 O O . VAL A 1 307 ? 18.861 3.306 -26.634 1.00 78.25 307 VAL A O 1
ATOM 2421 N N . GLN A 1 308 ? 17.201 2.504 -25.369 1.00 71.12 308 GLN A N 1
ATOM 2422 C CA . GLN A 1 308 ? 18.079 2.022 -24.290 1.00 71.12 308 GLN A CA 1
ATOM 2423 C C . GLN A 1 308 ? 19.073 0.942 -24.743 1.00 71.12 308 GLN A C 1
ATOM 2425 O O . GLN A 1 308 ? 20.046 0.662 -24.044 1.00 71.12 308 GLN A O 1
ATOM 2430 N N . LYS A 1 309 ? 18.849 0.319 -25.906 1.00 73.19 309 LYS A N 1
ATOM 2431 C CA . LYS A 1 309 ? 19.762 -0.682 -26.476 1.00 73.19 309 LYS A CA 1
ATOM 2432 C C . LYS A 1 309 ? 20.978 -0.056 -27.165 1.00 73.19 309 LYS A C 1
ATOM 2434 O O . LYS A 1 309 ? 21.932 -0.767 -27.477 1.00 73.19 309 LYS A O 1
ATOM 2439 N N . PHE A 1 310 ? 20.969 1.256 -27.386 1.00 63.44 310 PHE A N 1
ATOM 2440 C CA . PHE A 1 310 ? 22.028 1.978 -28.077 1.00 63.44 310 PHE A CA 1
ATOM 2441 C C . PHE A 1 310 ? 22.969 2.651 -27.077 1.00 63.44 310 PHE A C 1
ATOM 2443 O O . PHE A 1 310 ? 22.557 3.216 -26.065 1.00 63.44 310 PHE A O 1
ATOM 2450 N N . LYS A 1 311 ? 24.270 2.611 -27.376 1.00 71.38 311 LYS A N 1
ATOM 2451 C CA . LYS A 1 311 ? 25.268 3.446 -26.693 1.00 71.38 311 LYS A CA 1
ATOM 2452 C C . LYS A 1 311 ? 25.261 4.848 -27.311 1.00 71.38 311 LYS A C 1
ATOM 2454 O O . LYS A 1 311 ? 24.788 5.022 -28.432 1.00 71.38 311 LYS A O 1
ATOM 2459 N N . LYS A 1 312 ? 25.838 5.837 -26.619 1.00 79.50 312 LYS A N 1
ATOM 2460 C CA . LYS A 1 312 ? 26.112 7.162 -27.201 1.00 79.50 312 LYS A CA 1
ATOM 2461 C C . LYS A 1 312 ? 26.848 7.017 -28.542 1.00 79.50 312 LYS A C 1
ATOM 2463 O O . LYS A 1 312 ? 27.805 6.250 -28.631 1.00 79.50 312 LYS A O 1
ATOM 2468 N N . GLY A 1 313 ? 26.384 7.732 -29.565 1.00 72.12 313 GLY A N 1
ATOM 2469 C CA . GLY A 1 313 ? 26.852 7.640 -30.953 1.00 72.12 313 GLY A CA 1
ATOM 2470 C C . GLY A 1 313 ? 26.280 6.458 -31.748 1.00 72.12 313 GLY A C 1
ATOM 2471 O O . GLY A 1 313 ? 26.549 6.336 -32.941 1.00 72.12 313 GLY A O 1
ATOM 2472 N N . GLY A 1 314 ? 25.500 5.579 -31.114 1.00 71.81 314 GLY A N 1
ATOM 2473 C CA . GLY A 1 314 ? 24.885 4.423 -31.756 1.00 71.81 314 GLY A CA 1
ATOM 2474 C C . GLY A 1 314 ? 23.796 4.831 -32.744 1.00 71.81 314 GLY A C 1
ATOM 2475 O O . GLY A 1 314 ? 22.986 5.712 -32.456 1.00 71.81 314 GLY A O 1
ATOM 2476 N N . LYS A 1 315 ? 23.768 4.154 -33.895 1.00 82.75 315 LYS A N 1
ATOM 2477 C CA . LYS A 1 315 ? 22.766 4.334 -34.952 1.00 82.75 315 LYS A CA 1
ATOM 2478 C C . LYS A 1 315 ? 22.074 3.019 -35.243 1.00 82.75 315 LYS A C 1
ATOM 2480 O O . LYS A 1 315 ? 22.717 1.971 -35.215 1.00 82.75 315 LYS A O 1
ATOM 2485 N N . GLY A 1 316 ? 20.790 3.071 -35.560 1.00 69.69 316 GLY A N 1
ATOM 2486 C CA . GLY A 1 316 ? 20.075 1.889 -36.014 1.00 69.69 316 GLY A CA 1
ATOM 2487 C C . GLY A 1 316 ? 18.591 2.118 -36.193 1.00 69.69 316 GLY A C 1
ATOM 2488 O O . GLY A 1 316 ? 18.090 3.233 -36.064 1.00 69.69 316 GLY A O 1
ATOM 2489 N N . ASN A 1 317 ? 17.901 1.027 -36.502 1.00 78.75 317 ASN A N 1
ATOM 2490 C CA . ASN A 1 317 ? 16.481 1.048 -36.806 1.00 78.75 317 ASN A CA 1
ATOM 2491 C C . ASN A 1 317 ? 15.725 0.374 -35.666 1.00 78.75 317 ASN A C 1
ATOM 2493 O O . ASN A 1 317 ? 16.052 -0.747 -35.275 1.00 78.75 317 ASN A O 1
ATOM 2497 N N . LEU A 1 318 ? 14.698 1.046 -35.163 1.00 77.12 318 LEU A N 1
ATOM 2498 C CA . LEU A 1 318 ? 13.731 0.497 -34.232 1.00 77.12 318 LEU A CA 1
ATOM 2499 C C . LEU A 1 318 ? 12.470 0.120 -34.993 1.00 77.12 318 LEU A C 1
ATOM 2501 O O . LEU A 1 318 ? 11.789 0.985 -35.541 1.00 77.12 318 LEU A O 1
ATOM 2505 N N . TYR A 1 319 ? 12.155 -1.169 -34.998 1.00 80.62 319 TYR A N 1
ATOM 2506 C CA . TYR A 1 319 ? 10.867 -1.677 -35.451 1.00 80.62 319 TYR A CA 1
ATOM 2507 C C . TYR A 1 319 ? 9.946 -1.750 -34.241 1.00 80.62 319 TYR A C 1
ATOM 2509 O O . TYR A 1 319 ? 10.222 -2.483 -33.293 1.00 80.62 319 TYR A O 1
ATOM 2517 N N . ILE A 1 320 ? 8.880 -0.957 -34.257 1.00 79.88 320 ILE A N 1
ATOM 2518 C CA . ILE A 1 320 ? 7.976 -0.809 -33.123 1.00 79.88 320 ILE A CA 1
ATOM 2519 C C . ILE A 1 320 ? 6.611 -1.373 -33.528 1.00 79.88 320 ILE A C 1
ATOM 2521 O O . ILE A 1 320 ? 5.940 -0.778 -34.378 1.00 79.88 320 ILE A O 1
ATOM 2525 N N . PRO A 1 321 ? 6.182 -2.513 -32.959 1.00 75.12 321 PRO A N 1
ATOM 2526 C CA . PRO A 1 321 ? 4.849 -3.036 -33.211 1.00 75.12 321 PRO A CA 1
ATOM 2527 C C . PRO A 1 321 ? 3.792 -2.076 -32.663 1.00 75.12 321 PRO A C 1
ATOM 2529 O O . PRO A 1 321 ? 4.033 -1.338 -31.706 1.00 75.12 321 PRO A O 1
ATOM 2532 N N . SER A 1 322 ? 2.601 -2.100 -33.252 1.00 83.06 322 SER A N 1
ATOM 2533 C CA . SER A 1 322 ? 1.531 -1.156 -32.932 1.00 83.06 322 SER A CA 1
ATOM 2534 C C . SER A 1 322 ? 1.145 -1.143 -31.452 1.00 83.06 322 SER A C 1
ATOM 2536 O O . SER A 1 322 ? 0.857 -0.076 -30.913 1.00 83.06 322 SER A O 1
ATOM 2538 N N . SER A 1 323 ? 1.229 -2.286 -30.766 1.00 80.12 323 SER A N 1
ATOM 2539 C CA . SER A 1 323 ? 0.990 -2.428 -29.322 1.00 80.12 323 SER A CA 1
ATOM 2540 C C . SER A 1 323 ? 1.951 -1.619 -28.442 1.00 80.12 323 SER A C 1
ATOM 2542 O O . SER A 1 323 ? 1.572 -1.229 -27.342 1.00 80.12 323 SER A O 1
ATOM 2544 N N . LEU A 1 324 ? 3.163 -1.331 -28.927 1.00 80.19 324 LEU A N 1
ATOM 2545 C CA . LEU A 1 324 ? 4.165 -0.487 -28.261 1.00 80.19 324 LEU A CA 1
ATOM 2546 C C . LEU A 1 324 ? 4.212 0.943 -28.837 1.00 80.19 324 LEU A C 1
ATOM 2548 O O . LEU A 1 324 ? 5.031 1.760 -28.409 1.00 80.19 324 LEU A O 1
ATOM 2552 N N . ALA A 1 325 ? 3.341 1.242 -29.805 1.00 84.94 325 ALA A N 1
ATOM 2553 C CA . ALA A 1 325 ? 3.153 2.553 -30.415 1.00 84.94 325 ALA A CA 1
ATOM 2554 C C . ALA A 1 325 ? 1.787 3.153 -30.027 1.00 84.94 325 ALA A C 1
ATOM 2556 O O . ALA A 1 325 ? 1.614 3.590 -28.892 1.00 84.94 325 ALA A O 1
ATOM 2557 N N . TYR A 1 326 ? 0.829 3.193 -30.962 1.00 84.69 326 TYR A N 1
ATOM 2558 C CA . TYR A 1 326 ? -0.482 3.841 -30.796 1.00 84.69 326 TYR A CA 1
ATOM 2559 C C . TYR A 1 326 ? -1.669 2.861 -30.702 1.00 84.69 326 TYR A C 1
ATOM 2561 O O . TYR A 1 326 ? -2.800 3.285 -30.465 1.00 84.69 326 TYR A O 1
ATOM 2569 N N . GLY A 1 327 ? -1.430 1.555 -30.858 1.00 85.88 327 GLY A N 1
ATOM 2570 C CA . GLY A 1 327 ? -2.430 0.493 -30.721 1.00 85.88 327 GLY A CA 1
ATOM 2571 C C . GLY A 1 327 ? -3.685 0.696 -31.577 1.00 85.88 327 GLY A C 1
ATOM 2572 O O . GLY A 1 327 ? -3.644 1.295 -32.652 1.00 85.88 327 GLY A O 1
ATOM 2573 N N . ALA A 1 328 ? -4.824 0.203 -31.086 1.00 86.81 328 ALA A N 1
ATOM 2574 C CA . ALA A 1 328 ? -6.111 0.305 -31.778 1.00 86.81 328 ALA A CA 1
ATOM 2575 C C . ALA A 1 328 ? -6.726 1.719 -31.756 1.00 86.81 328 ALA A C 1
ATOM 2577 O O . ALA A 1 328 ? -7.636 1.996 -32.532 1.00 86.81 328 ALA A O 1
ATOM 2578 N N . ASN A 1 329 ? -6.241 2.611 -30.885 1.00 84.38 329 ASN A N 1
ATOM 2579 C CA . ASN A 1 329 ? -6.830 3.931 -30.644 1.00 84.38 329 ASN A CA 1
ATOM 2580 C C . ASN A 1 329 ? -5.773 5.039 -30.810 1.00 84.38 329 ASN A C 1
ATOM 2582 O O . ASN A 1 329 ? -5.321 5.610 -29.814 1.00 84.38 329 ASN A O 1
ATOM 2586 N N . PRO A 1 330 ? -5.348 5.344 -32.049 1.00 85.69 330 PRO A N 1
ATOM 2587 C CA . PRO A 1 330 ? -4.362 6.387 -32.302 1.00 85.69 330 PRO A CA 1
ATOM 2588 C C . PRO A 1 330 ? -4.943 7.790 -32.086 1.00 85.69 330 PRO A C 1
ATOM 2590 O O . PRO A 1 330 ? -6.153 7.983 -31.954 1.00 85.69 330 PRO A O 1
ATOM 2593 N N . ARG A 1 331 ? -4.067 8.803 -32.089 1.00 80.19 331 ARG A N 1
ATOM 2594 C CA . ARG A 1 331 ? -4.473 10.210 -31.968 1.00 80.19 331 ARG A CA 1
ATOM 2595 C C . ARG A 1 331 ? -5.425 10.590 -33.120 1.00 80.19 331 ARG A C 1
ATOM 2597 O O . ARG A 1 331 ? -5.027 10.459 -34.280 1.00 80.19 331 ARG A O 1
ATOM 2604 N N . PRO A 1 332 ? -6.632 11.118 -32.837 1.00 80.50 332 PRO A N 1
ATOM 2605 C CA . PRO A 1 332 ? -7.551 11.571 -33.878 1.00 80.50 332 PRO A CA 1
ATOM 2606 C C . PRO A 1 332 ? -6.903 12.616 -34.794 1.00 80.50 332 PRO A C 1
ATOM 2608 O O . PRO A 1 332 ? -6.318 13.587 -34.313 1.00 80.50 332 PRO A O 1
ATOM 2611 N N . GLY A 1 333 ? -6.992 12.396 -36.109 1.00 82.56 333 GLY A N 1
ATOM 2612 C CA . GLY A 1 333 ? -6.394 13.265 -37.128 1.00 82.56 333 GLY A CA 1
ATOM 2613 C C . GLY A 1 333 ? -4.868 13.184 -37.247 1.00 82.56 333 GLY A C 1
ATOM 2614 O O . GLY A 1 333 ? -4.298 14.000 -37.958 1.00 82.56 333 GLY A O 1
ATOM 2615 N N . GLY A 1 334 ? -4.204 12.251 -36.554 1.00 85.19 334 GLY A N 1
ATOM 2616 C CA . GLY A 1 334 ? -2.755 12.042 -36.637 1.00 85.19 334 GLY A CA 1
ATOM 2617 C C . GLY A 1 334 ? -2.299 11.235 -37.867 1.00 85.19 334 GLY A C 1
ATOM 2618 O O . GLY A 1 334 ? -3.129 10.687 -38.593 1.00 85.19 334 GLY A O 1
ATOM 2619 N N . PRO A 1 335 ? -0.975 11.112 -38.082 1.00 87.19 335 PRO A N 1
ATOM 2620 C CA . PRO A 1 335 ? -0.395 10.440 -39.248 1.00 87.19 335 PRO A CA 1
ATOM 2621 C C . PRO A 1 335 ? -0.379 8.906 -39.132 1.00 87.19 335 PRO A C 1
ATOM 2623 O O . PRO A 1 335 ? -0.106 8.231 -40.119 1.00 87.19 335 PRO A O 1
ATOM 2626 N N . VAL A 1 336 ? -0.658 8.355 -37.943 1.00 90.44 336 VAL A N 1
ATOM 2627 C CA . VAL A 1 336 ? -0.657 6.910 -37.665 1.00 90.44 336 VAL A CA 1
ATOM 2628 C C . VAL A 1 336 ? -2.087 6.413 -37.482 1.00 90.44 336 VAL A C 1
ATOM 2630 O O . VAL A 1 336 ? -2.838 6.961 -36.674 1.00 90.44 336 VAL A O 1
ATOM 2633 N N . LYS A 1 337 ? -2.458 5.361 -38.210 1.00 91.44 337 LYS A N 1
ATOM 2634 C CA . LYS A 1 337 ? -3.759 4.689 -38.116 1.00 91.44 337 LYS A CA 1
ATOM 2635 C C . LYS A 1 337 ? -3.737 3.570 -37.076 1.00 91.44 337 LYS A C 1
ATOM 2637 O O . LYS A 1 337 ? -2.696 3.173 -36.554 1.00 91.44 337 LYS A O 1
ATOM 2642 N N . ALA A 1 338 ? -4.926 3.061 -36.765 1.00 90.88 338 ALA A N 1
ATOM 2643 C CA . ALA A 1 338 ? -5.091 1.993 -35.794 1.00 90.88 338 ALA A CA 1
ATOM 2644 C C . ALA A 1 338 ? -4.296 0.749 -36.211 1.00 90.88 338 ALA A C 1
ATOM 2646 O O . ALA A 1 338 ? -4.361 0.314 -37.360 1.00 90.88 338 ALA A O 1
ATOM 2647 N N . ASN A 1 339 ? -3.581 0.171 -35.249 1.00 85.94 339 ASN A N 1
ATOM 2648 C CA . ASN A 1 339 ? -2.790 -1.051 -35.376 1.00 85.94 339 ASN A CA 1
ATOM 2649 C C . ASN A 1 339 ? -1.612 -0.980 -36.367 1.00 85.94 339 ASN A C 1
ATOM 2651 O O . ASN A 1 339 ? -1.061 -2.019 -36.729 1.00 85.94 339 ASN A O 1
ATOM 2655 N N . GLU A 1 340 ? -1.173 0.216 -36.764 1.00 88.38 340 GLU A N 1
ATOM 2656 C CA . GLU A 1 340 ? 0.003 0.373 -37.621 1.00 88.38 340 GLU A CA 1
ATOM 2657 C C . GLU A 1 340 ? 1.321 0.199 -36.852 1.00 88.38 340 GLU A C 1
ATOM 2659 O O . GLU A 1 340 ? 1.533 0.768 -35.779 1.00 88.38 340 GLU A O 1
ATOM 2664 N N . ASN A 1 341 ? 2.226 -0.588 -37.434 1.00 81.19 341 ASN A N 1
ATOM 2665 C CA . ASN A 1 341 ? 3.596 -0.744 -36.953 1.00 81.19 341 ASN A CA 1
ATOM 2666 C C . ASN A 1 341 ? 4.459 0.407 -37.465 1.00 81.19 341 ASN A C 1
ATOM 2668 O O . ASN A 1 341 ? 4.261 0.890 -38.582 1.00 81.19 341 ASN A O 1
ATOM 2672 N N . LEU A 1 342 ? 5.455 0.804 -36.682 1.00 88.69 342 LEU A N 1
ATOM 2673 C CA . LEU A 1 342 ? 6.330 1.925 -36.993 1.00 88.69 342 LEU A CA 1
ATOM 2674 C C . LEU A 1 342 ? 7.775 1.471 -37.182 1.00 88.69 342 LEU A C 1
ATOM 2676 O O . LEU A 1 342 ? 8.218 0.475 -36.610 1.00 88.69 342 LEU A O 1
ATOM 2680 N N . VAL A 1 343 ? 8.521 2.245 -37.965 1.00 86.75 343 VAL A N 1
ATOM 2681 C CA . VAL A 1 343 ? 9.976 2.142 -38.067 1.00 86.75 343 VAL A CA 1
ATOM 2682 C C . VAL A 1 343 ? 10.576 3.501 -37.770 1.00 86.75 343 VAL A C 1
ATOM 2684 O O . VAL A 1 343 ? 10.242 4.483 -38.434 1.00 86.75 343 VAL A O 1
ATOM 2687 N N . PHE A 1 344 ? 11.475 3.543 -36.795 1.00 91.00 344 PHE A N 1
ATOM 2688 C CA . PHE A 1 344 ? 12.256 4.726 -36.466 1.00 91.00 344 PHE A CA 1
ATOM 2689 C C . PHE A 1 344 ? 13.719 4.493 -36.798 1.00 91.00 344 PHE A C 1
ATOM 2691 O O . PHE A 1 344 ? 14.333 3.544 -36.321 1.00 91.00 344 PHE A O 1
ATOM 2698 N N . TYR A 1 345 ? 14.284 5.387 -37.595 1.00 88.94 345 TYR A N 1
ATOM 2699 C CA . TYR A 1 345 ? 15.719 5.477 -37.826 1.00 88.94 345 TYR A CA 1
ATOM 2700 C C . TYR A 1 345 ? 16.276 6.412 -36.770 1.00 88.94 345 TYR A C 1
ATOM 2702 O O . TYR A 1 345 ? 15.845 7.562 -36.717 1.00 88.94 345 TYR A O 1
ATOM 2710 N N . ILE A 1 346 ? 17.176 5.928 -35.919 1.00 87.75 346 ILE A N 1
ATOM 2711 C CA . ILE A 1 346 ? 17.640 6.676 -34.753 1.00 87.75 346 ILE A CA 1
ATOM 2712 C C . ILE A 1 346 ? 19.157 6.817 -34.717 1.00 87.75 346 ILE A C 1
ATOM 2714 O O . ILE A 1 346 ? 19.904 5.927 -35.126 1.00 87.75 346 ILE A O 1
ATOM 2718 N N . GLU A 1 347 ? 19.600 7.939 -34.163 1.00 85.25 347 GLU A N 1
ATOM 2719 C CA . GLU A 1 347 ? 20.967 8.191 -33.726 1.00 85.25 347 GLU A CA 1
ATOM 2720 C C . GLU A 1 347 ? 20.924 8.728 -32.294 1.00 85.25 347 GLU A C 1
ATOM 2722 O O . GLU A 1 347 ? 20.314 9.765 -32.024 1.00 85.25 347 GLU A O 1
ATOM 2727 N N . VAL A 1 348 ? 21.583 8.029 -31.370 1.00 82.62 348 VAL A N 1
ATOM 2728 C CA . VAL A 1 348 ? 21.722 8.491 -29.986 1.00 82.62 348 VAL A CA 1
ATOM 2729 C C . VAL A 1 348 ? 22.856 9.503 -29.922 1.00 82.62 348 VAL A C 1
ATOM 2731 O O . VAL A 1 348 ? 24.029 9.144 -30.010 1.00 82.62 348 VAL A O 1
ATOM 2734 N N . VAL A 1 349 ? 22.503 10.775 -29.759 1.00 84.75 349 VAL A N 1
ATOM 2735 C CA . VAL A 1 349 ? 23.451 11.895 -29.719 1.00 84.75 349 VAL A CA 1
ATOM 2736 C C . VAL A 1 349 ? 24.123 11.978 -28.353 1.00 84.75 349 VAL A C 1
ATOM 2738 O O . VAL A 1 349 ? 25.339 12.160 -28.266 1.00 84.75 349 VAL A O 1
ATOM 2741 N N . ASP A 1 350 ? 23.353 11.811 -27.278 1.00 81.38 350 ASP A N 1
ATOM 2742 C CA . ASP A 1 350 ? 23.885 11.889 -25.924 1.00 81.38 350 ASP A CA 1
ATOM 2743 C C . ASP A 1 350 ? 23.101 11.038 -24.927 1.00 81.38 350 ASP A C 1
ATOM 2745 O O . ASP A 1 350 ? 21.927 10.731 -25.128 1.00 81.38 350 ASP A O 1
ATOM 2749 N N . VAL A 1 351 ? 23.783 10.652 -23.851 1.00 76.81 351 VAL A N 1
ATOM 2750 C CA . VAL A 1 351 ? 23.213 9.910 -22.724 1.00 76.81 351 VAL A CA 1
ATOM 2751 C C . VAL A 1 351 ? 23.818 10.501 -21.457 1.00 76.81 351 VAL A C 1
ATOM 2753 O O . VAL A 1 351 ? 24.976 10.230 -21.136 1.00 76.81 351 VAL A O 1
ATOM 2756 N N . LYS A 1 352 ? 23.046 11.326 -20.754 1.00 69.25 352 LYS A N 1
ATOM 2757 C CA . LYS A 1 352 ? 23.478 12.031 -19.542 1.00 69.25 352 LYS A CA 1
ATOM 2758 C C . LYS A 1 352 ? 22.720 11.519 -18.338 1.00 69.25 352 LYS A C 1
ATOM 2760 O O . LYS A 1 352 ? 21.532 11.240 -18.449 1.00 69.25 352 LYS A O 1
ATOM 2765 N N . ASP A 1 353 ? 23.373 11.455 -17.187 1.00 60.47 353 ASP A N 1
ATOM 2766 C CA . ASP A 1 353 ? 22.642 11.301 -15.933 1.00 60.47 353 ASP A CA 1
ATOM 2767 C C . ASP A 1 353 ? 21.833 12.582 -15.663 1.00 60.47 353 ASP A C 1
ATOM 2769 O O . ASP A 1 353 ? 22.259 13.683 -16.027 1.00 60.47 353 ASP A O 1
ATOM 2773 N N . LEU A 1 354 ? 20.651 12.450 -15.056 1.00 48.84 354 LEU A N 1
ATOM 2774 C CA . LEU A 1 354 ? 19.871 13.600 -14.593 1.00 48.84 354 LEU A CA 1
ATOM 2775 C C . LEU A 1 354 ? 20.772 14.504 -13.731 1.00 48.84 354 LEU A C 1
ATOM 2777 O O . LEU A 1 354 ? 21.392 13.990 -12.792 1.00 48.84 354 LEU A O 1
ATOM 2781 N N . PRO A 1 355 ? 20.857 15.823 -14.004 1.00 42.38 355 PRO A N 1
ATOM 2782 C CA . PRO A 1 355 ? 21.614 16.717 -13.144 1.00 42.38 355 PRO A CA 1
ATOM 2783 C C . PRO A 1 355 ? 21.088 16.583 -11.715 1.00 42.38 355 PRO A C 1
ATOM 2785 O O . PRO A 1 355 ? 19.886 16.721 -11.468 1.00 42.38 355 PRO A O 1
ATOM 2788 N N . GLN A 1 356 ? 21.988 16.258 -10.783 1.00 34.16 356 GLN A N 1
ATOM 2789 C CA . GLN A 1 356 ? 21.649 16.217 -9.367 1.00 34.16 356 GLN A CA 1
ATOM 2790 C C . GLN A 1 356 ? 21.150 17.610 -8.984 1.00 34.16 356 GLN A C 1
ATOM 2792 O O . GLN A 1 356 ? 21.859 18.597 -9.185 1.00 34.16 356 GLN A O 1
ATOM 2797 N N . GLN A 1 357 ? 19.910 17.700 -8.501 1.00 34.12 357 GLN A N 1
ATOM 2798 C CA . GLN A 1 357 ? 19.429 18.951 -7.924 1.00 34.12 357 GLN A CA 1
ATOM 2799 C C . GLN A 1 357 ? 20.326 19.278 -6.717 1.00 34.12 357 GLN A C 1
ATOM 2801 O O . GLN A 1 357 ? 20.564 18.366 -5.919 1.00 34.12 357 GLN A O 1
ATOM 2806 N N . PRO A 1 358 ? 20.860 20.510 -6.628 1.00 34.94 358 PRO A N 1
ATOM 2807 C CA . PRO A 1 358 ? 21.796 20.901 -5.577 1.00 34.94 358 PRO A CA 1
ATOM 2808 C C . PRO A 1 358 ? 21.209 20.794 -4.165 1.00 34.94 358 PRO A C 1
ATOM 2810 O O . PRO A 1 358 ? 19.971 20.938 -4.009 1.00 34.94 358 PRO A O 1
#

Foldseek 3Di:
DEEEEEEEDDPDDDPLNVLSVVVQVVCVVVVYRYHYDYHYPVVQPDPVSVVVLLVCQLDPPVLLVVLLVVCVVRVGQEYEYSDCPRPNHLSNLVSCVVSVHAYEYEQPFQLLQELLRHCDDPLDHHCPSLVVVALVVCLVQVNHPRHSVSSVSSRSSNRVCQNVCVCLVRHQAYEYQDPVRLVSVVSSVRDNNRYDYDHRDDDPPDDDDDDDPQDAAEDADEQDSSSVVVVVVVVCVPDPHHYHYHHYYVNLQDWKWWFKFKWKDFPPGATQDGLCDQVRHPDDDHSGGDIDRLNDPDAFQQCSVVCVVADAQGWDKRWAWQVSHQAQHHDVPGPDHHRTIMIMTMTTNDIDTDPDDD